Protein AF-A0A1V5ZJZ5-F1 (afdb_monomer_lite)

Radius of gyration: 16.71 Å; chains: 1; bounding box: 53×34×39 Å

Sequence (191 aa):
MQLELLLNEVELETKDKQLNILFDNYLSQVFSPSFKKRIDETLKNRISFKEVVDKTKNVVAYTIGNTIYVNSPVFYSKNINKGILFLLHEFIHILQNSKSFFIVNKFNDIKNTEARLYSLVQKNLIKPYSVFLTGKNQNLHSSGKDEILTYQMNNSIDWSAVKEGTKEKYIQILKQSKLFNLNSNFWKKRI

Foldseek 3Di:
DDDDCPPLADAEPDPDPVLRVVLRVVLPQWWDPVLRSLCSVQCRVVAYEAEDQDPPLVDQWADDARYIYGNCVNLVVDDSVLSSLLVQLRVLCNCVPPVDPSSCVSRVLSLVLLQVLVVLQVVFFPADLVCQLAVDDDDDDPPSSSRNVSSLSNLRGDPVRGDPPSVVVNVVSVVVSNTTPCVGPSNVVRD

Structure (mmCIF, N/CA/C/O backbone):
data_AF-A0A1V5ZJZ5-F1
#
_entry.id   AF-A0A1V5ZJZ5-F1
#
loop_
_atom_site.group_PDB
_atom_site.id
_atom_site.type_symbol
_atom_site.label_atom_id
_atom_site.label_alt_id
_atom_site.label_comp_id
_atom_site.label_asym_id
_atom_site.label_entity_id
_atom_site.label_seq_id
_atom_site.pdbx_PDB_ins_code
_atom_site.Cartn_x
_atom_site.Cartn_y
_atom_site.Cartn_z
_atom_site.occupancy
_atom_site.B_iso_or_equiv
_atom_site.auth_seq_id
_atom_site.auth_comp_id
_atom_site.auth_asym_id
_atom_site.auth_atom_id
_atom_site.pdbx_PDB_model_num
ATOM 1 N N . MET A 1 1 ? 31.025 19.207 -9.074 1.00 33.69 1 MET A N 1
ATOM 2 C CA . MET A 1 1 ? 30.992 17.740 -9.240 1.00 33.69 1 MET A CA 1
ATOM 3 C C . MET A 1 1 ? 29.727 17.227 -8.558 1.00 33.69 1 MET A C 1
ATOM 5 O O . MET A 1 1 ? 29.716 17.058 -7.350 1.00 33.69 1 MET A O 1
ATOM 9 N N . GLN A 1 2 ? 28.625 17.135 -9.302 1.00 40.41 2 GLN A N 1
ATOM 10 C CA . GLN A 1 2 ? 27.311 16.678 -8.831 1.00 40.41 2 GLN A CA 1
ATOM 11 C C . GLN A 1 2 ? 26.852 15.606 -9.813 1.00 40.41 2 GLN A C 1
ATOM 13 O O . GLN A 1 2 ? 26.331 15.971 -10.856 1.00 40.41 2 GLN A O 1
ATOM 18 N N . LEU A 1 3 ? 27.132 14.330 -9.544 1.00 38.41 3 LEU A N 1
ATOM 19 C CA . LEU A 1 3 ? 26.615 13.179 -10.300 1.00 38.41 3 LEU A CA 1
ATOM 20 C C . LEU A 1 3 ? 27.190 11.904 -9.672 1.00 38.41 3 LEU A C 1
ATOM 22 O O . LEU A 1 3 ? 28.211 11.422 -10.130 1.00 38.41 3 LEU A O 1
ATOM 26 N N . GLU A 1 4 ? 26.586 11.439 -8.572 1.00 36.28 4 GLU A N 1
ATOM 27 C CA . GLU A 1 4 ? 26.602 10.025 -8.126 1.00 36.28 4 GLU A CA 1
ATOM 28 C C . GLU A 1 4 ? 25.768 9.814 -6.844 1.00 36.28 4 GLU A C 1
ATOM 30 O O . GLU A 1 4 ? 26.090 9.031 -5.959 1.00 36.28 4 GLU A O 1
ATOM 35 N N . LEU A 1 5 ? 24.616 10.482 -6.749 1.00 38.97 5 LEU A N 1
ATOM 36 C CA . LEU A 1 5 ? 23.506 9.947 -5.960 1.00 38.97 5 LEU A CA 1
ATOM 37 C C . LEU A 1 5 ? 22.698 9.048 -6.902 1.00 38.97 5 LEU A C 1
ATOM 39 O O . LEU A 1 5 ? 21.571 9.357 -7.266 1.00 38.97 5 LEU A O 1
ATOM 43 N N . LEU A 1 6 ? 23.308 7.930 -7.315 1.00 41.50 6 LEU A N 1
ATOM 44 C CA . LEU A 1 6 ? 22.578 6.711 -7.680 1.00 41.50 6 LEU A CA 1
ATOM 45 C C . LEU A 1 6 ? 21.945 6.196 -6.381 1.00 41.50 6 LEU A C 1
ATOM 47 O O . LEU A 1 6 ? 22.413 5.236 -5.763 1.00 41.50 6 LEU A O 1
ATOM 51 N N . LEU A 1 7 ? 20.966 6.950 -5.883 1.00 45.31 7 LEU A N 1
ATOM 52 C CA . LEU A 1 7 ? 20.267 6.648 -4.654 1.00 45.31 7 LEU A CA 1
ATOM 53 C C . LEU A 1 7 ? 19.574 5.310 -4.850 1.00 45.31 7 LEU A C 1
ATOM 55 O O . LEU A 1 7 ? 18.986 5.027 -5.887 1.00 45.31 7 LEU A O 1
ATOM 59 N N . ASN A 1 8 ? 19.738 4.447 -3.856 1.00 51.38 8 ASN A N 1
ATOM 60 C CA . ASN A 1 8 ? 18.985 3.215 -3.751 1.00 51.38 8 ASN A CA 1
ATOM 61 C C . ASN A 1 8 ? 17.506 3.605 -3.756 1.00 51.38 8 ASN A C 1
ATOM 63 O O . ASN A 1 8 ? 17.018 4.068 -2.736 1.00 51.38 8 ASN A O 1
ATOM 67 N N . GLU A 1 9 ? 16.836 3.492 -4.893 1.00 69.06 9 GLU A N 1
ATOM 68 C CA . GLU A 1 9 ? 15.414 3.774 -5.052 1.00 69.06 9 GLU A CA 1
ATOM 69 C C . GLU A 1 9 ? 14.752 2.530 -5.642 1.00 69.06 9 GLU A C 1
ATOM 71 O O . GLU A 1 9 ? 15.387 1.717 -6.328 1.00 69.06 9 GLU A O 1
ATOM 76 N N . VAL A 1 10 ? 13.475 2.334 -5.330 1.00 69.69 10 VAL A N 1
ATOM 77 C CA . VAL A 1 10 ? 12.669 1.343 -6.036 1.00 69.69 10 VAL A CA 1
ATOM 78 C C . VAL A 1 10 ? 12.406 1.838 -7.452 1.00 69.69 10 VAL A C 1
ATOM 80 O O . VAL A 1 10 ? 11.694 2.817 -7.657 1.00 69.69 10 VAL A O 1
ATOM 83 N N . GLU A 1 11 ? 12.917 1.099 -8.429 1.00 76.44 11 GLU A N 1
ATOM 84 C CA . GLU A 1 11 ? 12.622 1.309 -9.841 1.00 76.44 11 GLU A CA 1
ATOM 85 C C . GLU A 1 11 ? 11.673 0.220 -10.348 1.00 76.44 11 GLU A C 1
ATOM 87 O O . GLU A 1 11 ? 11.863 -0.971 -10.089 1.00 76.44 11 GLU A O 1
ATOM 92 N N . LEU A 1 12 ? 10.646 0.631 -11.089 1.00 78.19 12 LEU A N 1
ATOM 93 C CA . LEU A 1 12 ? 9.874 -0.257 -11.946 1.00 78.19 12 LEU A CA 1
ATOM 94 C C . LEU A 1 12 ? 10.707 -0.519 -13.205 1.00 78.19 12 LEU A C 1
ATOM 96 O O . LEU A 1 12 ? 11.208 0.418 -13.832 1.00 78.19 12 LEU A O 1
ATOM 100 N N . GLU A 1 13 ? 10.815 -1.781 -13.615 1.00 79.75 13 GLU A N 1
ATOM 101 C CA . GLU A 1 13 ? 11.474 -2.187 -14.866 1.00 79.75 13 GLU A CA 1
ATOM 102 C C . GLU A 1 13 ? 10.649 -1.763 -16.106 1.00 79.75 13 GLU A C 1
ATOM 104 O O . GLU A 1 13 ? 10.108 -2.590 -16.836 1.00 79.75 13 GLU A O 1
ATOM 109 N N . THR A 1 14 ? 10.508 -0.456 -16.339 1.00 73.81 14 THR A N 1
ATOM 110 C CA . THR A 1 14 ? 9.729 0.147 -17.431 1.00 73.81 14 THR A CA 1
ATOM 111 C C . THR A 1 14 ? 10.581 1.082 -18.288 1.00 73.81 14 THR A C 1
ATOM 113 O O . THR A 1 14 ? 11.556 1.676 -17.828 1.00 73.81 14 THR A O 1
ATOM 116 N N . LYS A 1 15 ? 10.189 1.252 -19.556 1.00 75.25 15 LYS A N 1
ATOM 117 C CA . LYS A 1 15 ? 10.783 2.256 -20.455 1.00 75.25 15 LYS A CA 1
ATOM 118 C C . LYS A 1 15 ? 10.293 3.678 -20.149 1.00 75.25 15 LYS A C 1
ATOM 120 O O . LYS A 1 15 ? 10.918 4.641 -20.592 1.00 75.25 15 LYS A O 1
ATOM 125 N N . ASP A 1 16 ? 9.199 3.817 -19.400 1.00 81.62 16 ASP A N 1
ATOM 126 C CA . ASP A 1 16 ? 8.626 5.107 -19.023 1.00 81.62 16 ASP A CA 1
ATOM 127 C C . ASP A 1 16 ? 9.323 5.683 -17.778 1.00 81.62 16 ASP A C 1
ATOM 129 O O . ASP A 1 16 ? 8.966 5.408 -16.630 1.00 81.62 16 ASP A O 1
ATOM 133 N N . LYS A 1 17 ? 10.333 6.527 -18.012 1.00 82.75 17 LYS A N 1
ATOM 134 C CA . LYS A 1 17 ? 11.063 7.209 -16.932 1.00 82.75 17 LYS A CA 1
ATOM 135 C C . LYS A 1 17 ? 10.168 8.128 -16.098 1.00 82.75 17 LYS A C 1
ATOM 137 O O . LYS A 1 17 ? 10.417 8.290 -14.905 1.00 82.75 17 LYS A O 1
ATOM 142 N N . GLN A 1 18 ? 9.136 8.727 -16.695 1.00 85.25 18 GLN A N 1
ATOM 143 C CA . GLN A 1 18 ? 8.218 9.603 -15.971 1.00 85.25 18 GLN A CA 1
ATOM 144 C C . GLN A 1 18 ? 7.378 8.797 -14.977 1.00 85.25 18 GLN A C 1
ATOM 146 O O . GLN A 1 18 ? 7.146 9.264 -13.861 1.00 85.25 18 GLN A O 1
ATOM 151 N N . LEU A 1 19 ? 6.973 7.580 -15.350 1.00 86.69 19 LEU A N 1
ATOM 152 C CA . LEU A 1 19 ? 6.262 6.671 -14.456 1.00 86.69 19 LEU A CA 1
ATOM 153 C C . LEU A 1 19 ? 7.099 6.327 -13.218 1.00 86.69 19 LEU A C 1
ATOM 155 O O . LEU A 1 19 ? 6.570 6.402 -12.113 1.00 86.69 19 LEU A O 1
ATOM 159 N N . ASN A 1 20 ? 8.393 6.033 -13.385 1.00 85.69 20 ASN A N 1
ATOM 160 C CA . ASN A 1 20 ? 9.310 5.770 -12.268 1.00 85.69 20 ASN A CA 1
ATOM 161 C C . ASN A 1 20 ? 9.445 6.968 -11.324 1.00 85.69 20 ASN A C 1
ATOM 163 O O . ASN A 1 20 ? 9.232 6.830 -10.121 1.00 85.69 20 ASN A O 1
ATOM 167 N N . ILE A 1 21 ? 9.705 8.159 -11.874 1.00 87.38 21 ILE A N 1
ATOM 168 C CA . ILE A 1 21 ? 9.827 9.392 -11.082 1.00 87.38 21 ILE A CA 1
ATOM 169 C C . ILE A 1 21 ? 8.536 9.665 -10.306 1.00 87.38 21 ILE A C 1
ATOM 171 O O . ILE A 1 21 ? 8.561 10.020 -9.128 1.00 87.38 21 ILE A O 1
ATOM 175 N N . LEU A 1 22 ? 7.378 9.526 -10.953 1.00 91.38 22 LEU A N 1
ATOM 176 C CA . LEU A 1 22 ? 6.097 9.736 -10.287 1.00 91.38 22 LEU A CA 1
ATOM 177 C C . LEU A 1 22 ? 5.848 8.676 -9.218 1.00 91.38 22 LEU A C 1
ATOM 179 O O . LEU A 1 22 ? 5.419 9.023 -8.122 1.00 91.38 22 LEU A O 1
ATOM 183 N N . PHE A 1 23 ? 6.124 7.409 -9.507 1.00 92.19 23 PHE A N 1
ATOM 184 C CA . PHE A 1 23 ? 5.926 6.329 -8.553 1.00 92.19 23 PHE A CA 1
ATOM 185 C C . PHE A 1 23 ? 6.759 6.539 -7.283 1.00 92.19 23 PHE A C 1
ATOM 187 O O . PHE A 1 23 ? 6.190 6.527 -6.191 1.00 92.19 23 PHE A O 1
ATOM 194 N N . ASP A 1 24 ? 8.050 6.855 -7.411 1.00 90.69 24 ASP A N 1
ATOM 195 C CA . ASP A 1 24 ? 8.913 7.141 -6.259 1.00 90.69 24 ASP A CA 1
ATOM 196 C C . ASP A 1 24 ? 8.435 8.364 -5.454 1.00 90.69 24 ASP A C 1
ATOM 198 O O . ASP A 1 24 ? 8.307 8.316 -4.223 1.00 90.69 24 ASP A O 1
ATOM 202 N N . ASN A 1 25 ? 8.037 9.438 -6.145 1.00 92.38 25 ASN A N 1
ATOM 203 C CA . ASN A 1 25 ? 7.450 10.614 -5.499 1.00 92.38 25 ASN A CA 1
ATOM 204 C C . ASN A 1 25 ? 6.205 10.260 -4.672 1.00 92.38 25 ASN A C 1
ATOM 206 O O . ASN A 1 25 ? 5.980 10.824 -3.597 1.00 92.38 25 ASN A O 1
ATOM 210 N N . TYR A 1 26 ? 5.381 9.329 -5.152 1.00 95.38 26 TYR A N 1
ATOM 211 C CA . TYR A 1 26 ? 4.242 8.830 -4.392 1.00 95.38 26 TYR A CA 1
ATOM 212 C C . TYR A 1 26 ? 4.676 7.944 -3.220 1.00 95.38 26 TYR A C 1
ATOM 214 O O . TYR A 1 26 ? 4.119 8.107 -2.134 1.00 95.38 26 TYR A O 1
ATOM 222 N N . LEU A 1 27 ? 5.684 7.078 -3.369 1.00 95.69 27 LEU A N 1
ATOM 223 C CA . LEU A 1 27 ? 6.234 6.299 -2.251 1.00 95.69 27 LEU A CA 1
ATOM 224 C C . LEU A 1 27 ? 6.710 7.212 -1.111 1.00 95.69 27 LEU A C 1
ATOM 226 O O . LEU A 1 27 ? 6.383 6.955 0.048 1.00 95.69 27 LEU A O 1
ATOM 230 N N . SER A 1 28 ? 7.371 8.326 -1.434 1.00 95.31 28 SER A N 1
ATOM 231 C CA . SER A 1 28 ? 7.796 9.358 -0.471 1.00 95.31 28 SER A CA 1
ATOM 232 C C . SER A 1 28 ? 6.633 10.068 0.239 1.00 95.31 28 SER A C 1
ATOM 234 O O . SER A 1 28 ? 6.770 10.557 1.365 1.00 95.31 28 SER A O 1
ATOM 236 N N . GLN A 1 29 ? 5.459 10.126 -0.394 1.00 96.44 29 GLN A N 1
ATOM 237 C CA . GLN A 1 29 ? 4.245 10.643 0.238 1.00 96.44 29 GLN A CA 1
ATOM 238 C C . GLN A 1 29 ? 3.516 9.584 1.070 1.00 96.44 29 GLN A C 1
ATOM 240 O O . GLN A 1 29 ? 2.873 9.931 2.062 1.00 96.44 29 GLN A O 1
ATOM 245 N N . VAL A 1 30 ? 3.580 8.312 0.683 1.00 97.62 30 VAL A N 1
ATOM 246 C CA . VAL A 1 30 ? 2.897 7.220 1.384 1.00 97.62 30 VAL A CA 1
ATOM 247 C C . VAL A 1 30 ? 3.662 6.833 2.645 1.00 97.62 30 VAL A C 1
ATOM 249 O O . VAL A 1 30 ? 3.080 6.802 3.732 1.00 97.62 30 VAL A O 1
ATOM 252 N N . PHE A 1 31 ? 4.956 6.559 2.517 1.00 98.00 31 PHE A N 1
ATOM 253 C CA . PHE A 1 31 ? 5.771 5.961 3.567 1.00 98.00 31 PHE A CA 1
ATOM 254 C C . PHE A 1 31 ? 6.594 7.001 4.320 1.00 98.00 31 PHE A C 1
ATOM 256 O O . PHE A 1 31 ? 6.992 8.027 3.771 1.00 98.00 31 PHE A O 1
ATOM 263 N N . SER A 1 32 ? 6.849 6.743 5.603 1.00 97.75 32 SER A N 1
ATOM 264 C CA . SER A 1 32 ? 7.775 7.559 6.386 1.00 97.75 32 SER A CA 1
ATOM 265 C C . SER A 1 32 ? 9.188 7.468 5.788 1.00 97.75 32 SER A C 1
ATOM 267 O O . SER A 1 32 ? 9.529 6.434 5.209 1.00 97.75 32 SER A O 1
ATOM 269 N N . PRO A 1 33 ? 10.044 8.497 5.939 1.00 95.94 33 PRO A N 1
ATOM 270 C CA . PRO A 1 33 ? 11.391 8.471 5.361 1.00 95.94 33 PRO A CA 1
ATOM 271 C C . PRO A 1 33 ? 12.214 7.244 5.779 1.00 95.94 33 PRO A C 1
ATOM 273 O O . PRO A 1 33 ? 12.910 6.647 4.961 1.00 95.94 33 PRO A O 1
ATOM 276 N N . SER A 1 34 ? 12.093 6.818 7.042 1.00 95.44 34 SER A N 1
ATOM 277 C CA . SER A 1 34 ? 12.766 5.617 7.547 1.00 95.44 34 SER A CA 1
ATOM 278 C C . SER A 1 34 ? 12.216 4.331 6.928 1.00 95.44 34 SER A C 1
ATOM 280 O O . SER A 1 34 ? 12.988 3.429 6.602 1.00 95.44 34 SER A O 1
ATOM 282 N N . PHE A 1 35 ? 10.897 4.235 6.735 1.00 96.25 35 PHE A N 1
ATOM 283 C CA . PHE A 1 35 ? 10.282 3.073 6.101 1.00 96.25 35 PHE A CA 1
ATOM 284 C C . PHE A 1 35 ? 10.603 3.009 4.603 1.00 96.25 35 PHE A C 1
ATOM 286 O O . PHE A 1 35 ? 10.951 1.932 4.119 1.00 9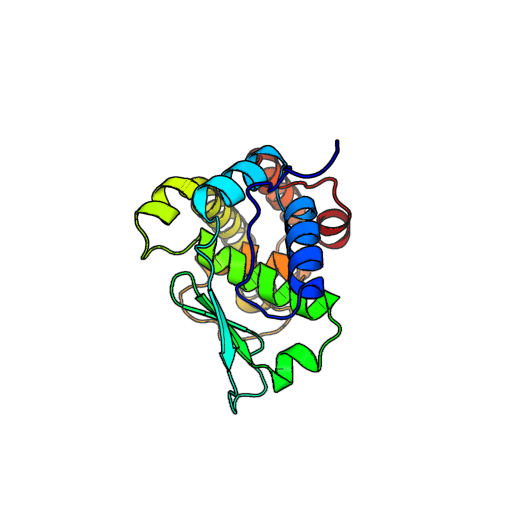6.25 35 PHE A O 1
ATOM 293 N N . LYS A 1 36 ? 10.568 4.149 3.895 1.00 94.62 36 LYS A N 1
ATOM 294 C CA . LYS A 1 36 ? 10.966 4.248 2.482 1.00 94.62 36 LYS A CA 1
ATOM 295 C C . LYS A 1 36 ? 12.411 3.797 2.288 1.00 94.62 36 LYS A C 1
ATOM 297 O O . LYS A 1 36 ? 12.661 2.921 1.474 1.00 94.62 36 LYS A O 1
ATOM 302 N N . LYS A 1 37 ? 13.340 4.279 3.119 1.00 93.12 37 LYS A N 1
ATOM 303 C CA . LYS A 1 37 ? 14.739 3.834 3.064 1.00 93.12 37 LYS A CA 1
ATOM 304 C C . LYS A 1 37 ? 14.870 2.309 3.171 1.00 93.12 37 LYS A C 1
ATOM 306 O O . LYS A 1 37 ? 15.611 1.702 2.407 1.00 93.12 37 LYS A O 1
ATOM 311 N N . ARG A 1 38 ? 14.117 1.666 4.073 1.00 92.75 38 ARG A N 1
ATOM 312 C CA . ARG A 1 38 ? 14.116 0.197 4.177 1.00 92.75 38 ARG A CA 1
ATOM 313 C C . ARG A 1 38 ? 13.507 -0.479 2.947 1.00 92.75 38 ARG A C 1
ATOM 315 O O . ARG A 1 38 ? 14.020 -1.521 2.540 1.00 92.75 38 ARG A O 1
ATOM 322 N N . ILE A 1 39 ? 12.413 0.060 2.400 1.00 92.94 39 ILE A N 1
ATOM 323 C CA . ILE A 1 39 ? 11.836 -0.406 1.130 1.00 92.94 39 ILE A CA 1
ATOM 324 C C . ILE A 1 39 ? 12.935 -0.428 0.069 1.00 92.94 39 ILE A C 1
ATOM 326 O O . ILE A 1 39 ? 13.209 -1.482 -0.505 1.00 92.94 39 ILE A O 1
ATOM 330 N N . ASP A 1 40 ? 13.589 0.712 -0.110 1.00 90.44 40 ASP A N 1
ATOM 331 C CA . ASP A 1 40 ? 14.600 0.924 -1.128 1.00 90.44 40 ASP A CA 1
ATOM 332 C C . ASP A 1 40 ? 15.771 -0.054 -0.960 1.00 90.44 40 ASP A C 1
ATOM 334 O O . ASP A 1 40 ? 16.115 -0.780 -1.886 1.00 90.44 40 ASP A O 1
ATOM 338 N N . GLU A 1 41 ? 16.327 -0.181 0.246 1.00 88.44 41 GLU A N 1
ATOM 339 C CA . GLU A 1 41 ? 17.427 -1.111 0.546 1.00 88.44 41 GLU A CA 1
ATOM 340 C C . GLU A 1 41 ? 17.059 -2.589 0.327 1.00 88.44 41 GLU A C 1
ATOM 342 O O . GLU A 1 41 ? 17.914 -3.412 -0.002 1.00 88.44 41 GLU A O 1
ATOM 347 N N . THR A 1 42 ? 15.791 -2.950 0.527 1.00 87.25 42 THR A N 1
ATOM 348 C CA . THR A 1 42 ? 15.334 -4.347 0.498 1.00 87.25 42 THR A CA 1
ATOM 349 C C . THR A 1 42 ? 14.881 -4.785 -0.894 1.00 87.25 42 THR A C 1
ATOM 351 O O . THR A 1 42 ? 15.061 -5.952 -1.262 1.00 87.25 42 THR A O 1
ATOM 354 N N . LEU A 1 43 ? 14.261 -3.873 -1.648 1.00 86.44 43 LEU A N 1
ATOM 355 C CA . LEU A 1 43 ? 13.585 -4.143 -2.918 1.00 86.44 43 LEU A CA 1
ATOM 356 C C . LEU A 1 43 ? 14.262 -3.498 -4.131 1.00 86.44 43 LEU A C 1
ATOM 358 O O . LEU A 1 43 ? 13.747 -3.656 -5.238 1.00 86.44 43 LEU A O 1
ATOM 362 N N . LYS A 1 44 ? 15.415 -2.840 -3.957 1.00 76.19 44 LYS A N 1
ATOM 363 C CA . LYS A 1 44 ? 16.230 -2.306 -5.058 1.00 76.19 44 LYS A CA 1
ATOM 364 C C . LYS A 1 44 ? 16.355 -3.319 -6.197 1.00 76.19 44 LYS A C 1
ATOM 366 O O . LYS A 1 44 ? 16.874 -4.416 -5.982 1.00 76.19 44 LYS A O 1
ATOM 371 N N . ASN A 1 45 ? 15.892 -2.944 -7.391 1.00 67.69 45 ASN A N 1
ATOM 372 C CA . ASN A 1 45 ? 15.927 -3.755 -8.618 1.00 67.69 45 ASN A CA 1
ATOM 373 C C . ASN A 1 45 ? 15.279 -5.147 -8.481 1.00 67.69 45 ASN A C 1
ATOM 375 O O . ASN A 1 45 ? 15.658 -6.090 -9.170 1.00 67.69 45 ASN A O 1
ATOM 379 N N . ARG A 1 46 ? 14.345 -5.316 -7.540 1.00 72.62 46 ARG A N 1
ATOM 380 C CA . ARG A 1 46 ? 13.649 -6.588 -7.286 1.00 72.62 46 ARG A CA 1
ATOM 381 C C . ARG A 1 46 ? 12.167 -6.508 -7.600 1.00 72.62 46 ARG A C 1
ATOM 383 O O . ARG A 1 46 ? 11.446 -7.435 -7.241 1.00 72.62 46 ARG A O 1
ATOM 390 N N . ILE A 1 47 ? 11.707 -5.428 -8.223 1.00 82.56 47 ILE A N 1
ATOM 391 C CA . ILE A 1 47 ? 10.312 -5.271 -8.620 1.00 82.56 47 ILE A CA 1
ATOM 392 C C . ILE A 1 47 ? 10.247 -5.236 -10.131 1.00 82.56 47 ILE A C 1
ATOM 394 O O . ILE A 1 47 ? 10.605 -4.248 -10.764 1.00 82.56 47 ILE A O 1
ATOM 398 N N . SER A 1 48 ? 9.764 -6.332 -10.702 1.00 85.25 48 SER A N 1
ATOM 399 C CA . SER A 1 48 ? 9.557 -6.396 -12.139 1.00 85.25 48 SER A CA 1
ATOM 400 C C . SER A 1 48 ? 8.244 -5.727 -12.508 1.00 85.25 48 SER A C 1
ATOM 402 O O . SER A 1 48 ? 7.221 -5.910 -11.845 1.00 85.25 48 SER A O 1
ATOM 404 N N . PHE A 1 49 ? 8.270 -4.982 -13.603 1.00 87.56 49 PHE A N 1
ATOM 405 C CA . PHE A 1 49 ? 7.099 -4.359 -14.194 1.00 87.56 49 PHE A CA 1
ATOM 406 C C . PHE A 1 49 ? 6.858 -4.996 -15.557 1.00 87.56 49 PHE A C 1
ATOM 408 O O . PHE A 1 49 ? 7.745 -5.010 -16.408 1.00 87.56 49 PHE A O 1
ATOM 415 N N . LYS A 1 50 ? 5.674 -5.576 -15.758 1.00 90.31 50 LYS A N 1
ATOM 416 C CA . LYS A 1 50 ? 5.331 -6.262 -17.004 1.00 90.31 50 LYS A CA 1
ATOM 417 C C . LYS A 1 50 ? 4.034 -5.739 -17.578 1.00 90.31 50 LYS A C 1
ATOM 419 O O . LYS A 1 50 ? 2.969 -5.852 -16.982 1.00 90.31 50 LYS A O 1
ATOM 424 N N . GLU A 1 51 ? 4.138 -5.231 -18.788 1.00 89.88 51 GLU A N 1
ATOM 425 C CA . GLU A 1 51 ? 2.994 -4.881 -19.608 1.00 89.88 51 GLU A CA 1
ATOM 426 C C . GLU A 1 51 ? 2.388 -6.136 -20.237 1.00 89.88 51 GLU A C 1
ATOM 428 O O . GLU A 1 51 ? 3.089 -6.950 -20.841 1.00 89.88 51 GLU A O 1
ATOM 433 N N . VAL A 1 52 ? 1.077 -6.299 -20.083 1.00 89.94 52 VAL A N 1
ATOM 434 C CA . VAL A 1 52 ? 0.301 -7.391 -20.673 1.00 89.94 52 VAL A CA 1
ATOM 435 C C . VAL A 1 52 ? -0.918 -6.843 -21.399 1.00 89.94 52 VAL A C 1
ATOM 437 O O . VAL A 1 52 ? -1.418 -5.758 -21.100 1.00 89.94 52 VAL A O 1
ATOM 440 N N . VAL A 1 53 ? -1.424 -7.623 -22.351 1.00 86.50 53 VAL A N 1
ATOM 441 C CA . VAL A 1 53 ? -2.703 -7.355 -23.010 1.00 86.50 53 VAL A CA 1
ATOM 442 C C . VAL A 1 53 ? -3.703 -8.391 -22.514 1.00 86.50 53 VAL A C 1
ATOM 444 O O . VAL A 1 53 ? -3.725 -9.524 -22.991 1.00 86.50 53 VAL A O 1
ATOM 447 N N . ASP A 1 54 ? -4.517 -8.004 -21.534 1.00 77.94 54 ASP A N 1
ATOM 448 C CA . ASP A 1 54 ? -5.587 -8.843 -20.994 1.00 77.94 54 ASP A CA 1
ATOM 449 C C . ASP A 1 54 ? -6.939 -8.380 -21.562 1.00 77.94 54 ASP A C 1
ATOM 451 O O . ASP A 1 54 ? -7.272 -7.190 -21.555 1.00 77.94 54 ASP A O 1
ATOM 455 N N . LYS A 1 55 ? -7.742 -9.332 -22.055 1.00 68.38 55 LYS A N 1
ATOM 456 C CA . LYS A 1 55 ? -9.090 -9.077 -22.593 1.00 68.38 55 LYS A CA 1
ATOM 457 C C . LYS A 1 55 ? -10.076 -8.619 -21.507 1.00 68.38 55 LYS A C 1
ATOM 459 O O . LYS A 1 55 ? -11.135 -8.071 -21.822 1.00 68.38 55 LYS A O 1
ATOM 464 N N . THR A 1 56 ? -9.739 -8.813 -20.235 1.00 73.62 56 THR A N 1
ATOM 465 C CA . THR A 1 56 ? -10.555 -8.441 -19.082 1.00 73.62 56 THR A CA 1
ATOM 466 C C . THR A 1 56 ? -10.453 -6.939 -18.813 1.00 73.62 56 THR A C 1
ATOM 468 O O . THR A 1 56 ? -9.555 -6.463 -18.122 1.00 73.62 56 THR A O 1
ATOM 471 N N . LYS A 1 57 ? -11.424 -6.166 -19.317 1.00 71.94 57 LYS A N 1
ATOM 472 C CA . LYS A 1 57 ? -11.435 -4.688 -19.230 1.00 71.94 57 LYS A CA 1
ATOM 473 C C . LYS A 1 57 ? -11.429 -4.112 -17.803 1.00 71.94 57 LYS A C 1
ATOM 475 O O . LYS A 1 57 ? -11.180 -2.922 -17.629 1.00 71.94 57 LYS A O 1
ATOM 480 N N . ASN A 1 58 ? -11.728 -4.929 -16.794 1.00 78.12 58 ASN A N 1
ATOM 481 C CA . ASN A 1 58 ? -11.879 -4.482 -15.408 1.00 78.12 58 ASN A CA 1
ATOM 482 C C . ASN A 1 58 ? -10.589 -4.583 -14.581 1.00 78.12 58 ASN A C 1
ATOM 484 O O . ASN A 1 58 ? -10.519 -3.969 -13.517 1.00 78.12 58 ASN A O 1
ATOM 488 N N . VAL A 1 59 ? -9.580 -5.323 -15.051 1.00 84.44 59 VAL A N 1
ATOM 489 C CA . VAL A 1 59 ? -8.295 -5.468 -14.355 1.00 84.44 59 VAL A CA 1
ATOM 490 C C . VAL A 1 59 ? -7.320 -4.441 -14.913 1.00 84.44 59 VAL A C 1
ATOM 492 O O . VAL A 1 59 ? -7.067 -4.398 -16.116 1.00 84.44 59 VAL A O 1
ATOM 495 N N . VAL A 1 60 ? -6.808 -3.583 -14.032 1.00 90.25 60 VAL A N 1
ATOM 496 C CA . VAL A 1 60 ? -5.885 -2.494 -14.386 1.00 90.25 60 VAL A CA 1
ATOM 497 C C . VAL A 1 60 ? -4.444 -2.936 -14.179 1.00 90.25 60 VAL A C 1
ATOM 499 O O . VAL A 1 60 ? -3.600 -2.751 -15.052 1.00 90.25 60 VAL A O 1
ATOM 502 N N . ALA A 1 61 ? -4.190 -3.528 -13.019 1.00 92.25 61 ALA A N 1
ATOM 503 C CA . ALA A 1 61 ? -2.936 -4.138 -12.641 1.00 92.25 61 ALA A CA 1
ATOM 504 C C . ALA A 1 61 ? -3.231 -5.310 -11.695 1.00 92.25 61 ALA A C 1
ATOM 506 O O . ALA A 1 61 ? -4.341 -5.402 -11.165 1.00 92.25 61 ALA A O 1
ATOM 507 N N . TYR A 1 62 ? -2.269 -6.212 -11.547 1.00 91.81 62 TYR A N 1
ATOM 508 C CA . TYR A 1 62 ? -2.285 -7.292 -10.566 1.00 91.81 62 TYR A CA 1
ATOM 509 C C . TYR A 1 62 ? -0.851 -7.724 -10.239 1.00 91.81 62 TYR A C 1
ATOM 511 O O . TYR A 1 62 ? 0.062 -7.568 -11.053 1.00 91.81 62 TYR A O 1
ATOM 519 N N . THR A 1 63 ? -0.647 -8.316 -9.067 1.00 91.50 63 THR A N 1
ATOM 520 C CA . THR A 1 63 ? 0.675 -8.750 -8.598 1.00 91.50 63 THR A CA 1
ATOM 521 C C . THR A 1 63 ? 0.797 -10.268 -8.577 1.00 91.50 63 THR A C 1
ATOM 523 O O . THR A 1 63 ? -0.067 -10.971 -8.055 1.00 91.50 63 THR A O 1
ATOM 526 N N . ILE A 1 64 ? 1.922 -10.793 -9.072 1.00 88.56 64 ILE A N 1
ATOM 527 C CA . ILE A 1 64 ? 2.347 -12.175 -8.808 1.00 88.56 64 ILE A CA 1
ATOM 528 C C . ILE A 1 64 ? 3.786 -12.145 -8.302 1.00 88.56 64 ILE A C 1
ATOM 530 O O . ILE A 1 64 ? 4.712 -11.763 -9.018 1.00 88.56 64 ILE A O 1
ATOM 534 N N . GLY A 1 65 ? 3.987 -12.586 -7.060 1.00 86.94 65 GLY A N 1
ATOM 535 C CA . GLY A 1 65 ? 5.308 -12.579 -6.442 1.00 86.94 65 GLY A CA 1
ATOM 536 C C . GLY A 1 65 ? 5.790 -11.150 -6.182 1.00 86.94 65 GLY A C 1
ATOM 537 O O . GLY A 1 65 ? 5.215 -10.434 -5.371 1.00 86.94 65 GLY A O 1
ATOM 538 N N . ASN A 1 66 ? 6.877 -10.766 -6.839 1.00 87.25 66 ASN A N 1
ATOM 539 C CA . ASN A 1 66 ? 7.453 -9.420 -6.840 1.00 87.25 66 ASN A CA 1
ATOM 540 C C . ASN A 1 66 ? 7.237 -8.693 -8.181 1.00 87.25 66 ASN A C 1
ATOM 542 O O . ASN A 1 66 ? 7.871 -7.675 -8.436 1.00 87.25 66 ASN A O 1
ATOM 546 N N . THR A 1 67 ? 6.410 -9.250 -9.068 1.00 89.50 67 THR A N 1
ATOM 547 C CA . THR A 1 67 ? 6.135 -8.677 -10.385 1.00 89.50 67 THR A CA 1
ATOM 548 C C . THR A 1 67 ? 4.763 -8.018 -10.387 1.00 89.50 67 THR A C 1
ATOM 550 O O . THR A 1 67 ? 3.767 -8.679 -10.078 1.00 89.50 67 THR A O 1
ATOM 553 N N . ILE A 1 68 ? 4.715 -6.749 -10.785 1.00 92.75 68 ILE A N 1
ATOM 554 C CA . ILE A 1 68 ? 3.477 -6.032 -11.093 1.00 92.75 68 ILE A CA 1
ATOM 555 C C . ILE A 1 68 ? 3.190 -6.212 -12.582 1.00 92.75 68 ILE A C 1
ATOM 557 O O . ILE A 1 68 ? 3.993 -5.825 -13.433 1.00 92.75 68 ILE A O 1
ATOM 561 N N . TYR A 1 69 ? 2.039 -6.794 -12.891 1.00 93.25 69 TYR A N 1
ATOM 562 C CA . TYR A 1 69 ? 1.510 -6.898 -14.241 1.00 93.25 69 TYR A CA 1
ATOM 563 C C . TYR A 1 69 ? 0.507 -5.778 -14.468 1.00 93.25 69 TYR A C 1
ATOM 565 O O . TYR A 1 69 ? -0.375 -5.553 -13.642 1.00 93.25 69 TYR A O 1
ATOM 573 N N . VAL A 1 70 ? 0.622 -5.086 -15.593 1.00 92.44 70 VAL A N 1
ATOM 574 C CA . VAL A 1 70 ? -0.239 -3.964 -15.959 1.00 92.44 70 VAL A CA 1
ATOM 575 C C . VAL A 1 70 ? -0.948 -4.281 -17.264 1.00 92.44 70 VAL A C 1
ATOM 577 O O . VAL A 1 70 ? -0.303 -4.593 -18.262 1.00 92.44 70 VAL A O 1
ATOM 580 N N . ASN A 1 71 ? -2.278 -4.179 -17.270 1.00 92.69 71 ASN A N 1
ATOM 581 C CA . ASN A 1 71 ? -3.066 -4.308 -18.491 1.00 92.69 71 ASN A CA 1
ATOM 582 C C . ASN A 1 71 ? -2.928 -3.016 -19.306 1.00 92.69 71 ASN A C 1
ATOM 584 O O . ASN A 1 71 ? -3.677 -2.060 -19.078 1.00 92.69 71 ASN A O 1
ATOM 588 N N . SER A 1 72 ? -1.959 -2.966 -20.223 1.00 89.75 72 SER A N 1
ATOM 589 C CA . SER A 1 72 ? -1.525 -1.726 -20.882 1.00 89.75 72 SER A CA 1
ATOM 590 C C . SER A 1 72 ? -2.684 -0.922 -21.488 1.00 89.75 72 SER A C 1
ATOM 592 O O . SER A 1 72 ? -2.805 0.257 -21.145 1.00 89.75 72 SER A O 1
ATOM 594 N N . PRO A 1 73 ? -3.610 -1.507 -22.281 1.00 89.88 73 PRO A N 1
ATOM 595 C CA . PRO A 1 73 ? -4.752 -0.763 -22.818 1.00 89.88 73 PRO A CA 1
ATOM 596 C C . PRO A 1 73 ? -5.613 -0.072 -21.752 1.00 89.88 73 PRO A C 1
ATOM 598 O O . PRO A 1 73 ? -6.079 1.042 -21.965 1.00 89.88 73 PRO A O 1
ATOM 601 N N . VAL A 1 74 ? -5.832 -0.717 -20.602 1.00 90.81 74 VAL A N 1
ATOM 602 C CA . VAL A 1 74 ? -6.698 -0.199 -19.529 1.00 90.81 74 VAL A CA 1
ATOM 603 C C . VAL A 1 74 ? -5.948 0.760 -18.609 1.00 90.81 74 VAL A C 1
ATOM 605 O O . VAL A 1 74 ? -6.549 1.675 -18.047 1.00 90.81 74 VAL A O 1
ATOM 608 N N . PHE A 1 75 ? -4.653 0.541 -18.404 1.00 91.44 75 PHE A N 1
ATOM 609 C CA . PHE A 1 75 ? -3.814 1.378 -17.558 1.00 91.44 75 PHE A CA 1
ATOM 610 C C . PHE A 1 75 ? -3.512 2.715 -18.224 1.00 91.44 75 PHE A C 1
ATOM 612 O O . PHE A 1 75 ? -3.798 3.761 -17.641 1.00 91.44 75 PHE A O 1
ATOM 619 N N . TYR A 1 76 ? -3.025 2.687 -19.467 1.00 89.50 76 TYR A N 1
ATOM 620 C CA . TYR A 1 76 ? -2.671 3.895 -20.212 1.00 89.50 76 TYR A CA 1
ATOM 621 C C . TYR A 1 76 ? -3.891 4.693 -20.685 1.00 89.50 76 TYR A C 1
ATOM 623 O O . TYR A 1 76 ? -3.760 5.869 -21.005 1.00 89.50 76 TYR A O 1
ATOM 631 N N . SER A 1 77 ? -5.099 4.116 -20.651 1.00 90.75 77 SER A N 1
ATOM 632 C CA . SER A 1 77 ? -6.332 4.889 -20.846 1.00 90.75 77 SER A CA 1
ATOM 633 C C . SER A 1 77 ? -6.719 5.737 -19.625 1.00 90.75 77 SER A C 1
ATOM 635 O O . SER A 1 77 ? -7.699 6.482 -19.682 1.00 90.75 77 SER A O 1
ATOM 637 N N . LYS A 1 78 ? -6.041 5.585 -18.478 1.00 89.56 78 LYS A N 1
ATOM 638 C CA . LYS A 1 78 ? -6.310 6.369 -17.266 1.00 89.56 78 LYS A CA 1
ATOM 639 C C . LYS A 1 78 ? -5.378 7.567 -17.190 1.00 89.56 78 LYS A C 1
ATOM 641 O O . LYS A 1 78 ? -4.257 7.548 -17.681 1.00 89.56 78 LYS A O 1
ATOM 646 N N . ASN A 1 79 ? -5.817 8.593 -16.463 1.00 91.31 79 ASN A N 1
ATOM 647 C CA . ASN A 1 79 ? -4.906 9.641 -16.020 1.00 91.31 79 ASN A CA 1
ATOM 648 C C . ASN A 1 79 ? -3.734 9.021 -15.236 1.00 91.31 79 ASN A C 1
ATOM 650 O O . ASN A 1 79 ? -3.964 8.192 -14.352 1.00 91.31 79 ASN A O 1
ATOM 654 N N . ILE A 1 80 ? -2.509 9.468 -15.521 1.00 88.62 80 ILE A N 1
ATOM 655 C CA . ILE A 1 80 ? -1.279 8.908 -14.947 1.00 88.62 80 ILE A CA 1
ATOM 656 C C . ILE A 1 80 ? -1.296 8.862 -13.414 1.00 88.62 80 ILE A C 1
ATOM 658 O O . ILE A 1 80 ? -0.937 7.842 -12.838 1.00 88.62 80 ILE A O 1
ATOM 662 N N . ASN A 1 81 ? -1.829 9.889 -12.738 1.00 89.56 81 ASN A N 1
ATOM 663 C CA . ASN A 1 81 ? -1.946 9.885 -11.276 1.00 89.56 81 ASN A CA 1
ATOM 664 C C . ASN A 1 81 ? -2.839 8.746 -10.786 1.00 89.56 81 ASN A C 1
ATOM 666 O O . ASN A 1 81 ? -2.530 8.102 -9.791 1.00 89.56 81 ASN A O 1
ATOM 670 N N . LYS A 1 82 ? -3.938 8.471 -11.498 1.00 91.06 82 LYS A N 1
ATOM 671 C CA . LYS A 1 82 ? -4.829 7.352 -11.186 1.00 91.06 82 LYS A CA 1
ATOM 672 C C . LYS A 1 82 ? -4.149 6.012 -11.468 1.00 91.06 82 LYS A C 1
ATOM 674 O O . LYS A 1 82 ? -4.335 5.090 -10.684 1.00 91.06 82 LYS A O 1
ATOM 679 N N . GLY A 1 83 ? -3.351 5.918 -12.534 1.00 91.12 83 GLY A N 1
ATOM 680 C CA . GLY A 1 83 ? -2.491 4.765 -12.814 1.00 91.12 83 GLY A CA 1
ATOM 681 C C . GLY A 1 83 ? -1.540 4.463 -11.653 1.00 91.12 83 GLY A C 1
ATOM 682 O O . GLY A 1 83 ? -1.539 3.346 -11.144 1.00 91.12 83 GLY A O 1
ATOM 683 N N . ILE A 1 84 ? -0.834 5.478 -11.142 1.00 93.69 84 ILE A N 1
ATOM 684 C CA . ILE A 1 84 ? 0.058 5.339 -9.979 1.00 93.69 84 ILE A CA 1
ATOM 685 C C . ILE A 1 84 ? -0.672 4.780 -8.751 1.00 93.69 84 ILE A C 1
ATOM 687 O O . ILE A 1 84 ? -0.110 3.953 -8.042 1.00 93.69 84 ILE A O 1
ATOM 691 N N . LEU A 1 85 ? -1.932 5.156 -8.503 1.00 94.50 85 LEU A N 1
ATOM 692 C CA . LEU A 1 85 ? -2.682 4.602 -7.367 1.00 94.50 85 LEU A CA 1
ATOM 693 C C . LEU A 1 85 ? -2.919 3.090 -7.479 1.00 94.50 85 LEU A C 1
ATOM 695 O O . LEU A 1 85 ? -2.926 2.408 -6.456 1.00 94.50 85 LEU A O 1
ATOM 699 N N . PHE A 1 86 ? -3.096 2.567 -8.696 1.00 93.75 86 PHE A N 1
ATOM 700 C CA . PHE A 1 86 ? -3.155 1.121 -8.921 1.00 93.75 86 PHE A CA 1
ATOM 701 C C . PHE A 1 86 ? -1.786 0.474 -8.707 1.00 93.75 86 PHE A C 1
ATOM 703 O O . PHE A 1 86 ? -1.713 -0.569 -8.074 1.00 93.75 86 PHE A O 1
ATOM 710 N N . LEU A 1 87 ? -0.695 1.114 -9.135 1.00 94.69 87 LEU A N 1
ATOM 711 C CA . LEU A 1 87 ? 0.648 0.598 -8.851 1.00 94.69 87 LEU A CA 1
ATOM 712 C C . LEU A 1 87 ? 0.953 0.576 -7.351 1.00 94.69 87 LEU A C 1
ATOM 714 O O . LEU A 1 87 ? 1.536 -0.385 -6.872 1.00 94.69 87 LEU A O 1
ATOM 718 N N . LEU A 1 88 ? 0.526 1.589 -6.592 1.00 95.81 88 LEU A N 1
ATOM 719 C CA . LEU A 1 88 ? 0.660 1.595 -5.133 1.00 95.81 88 LEU A CA 1
ATOM 720 C C . LEU A 1 88 ? -0.155 0.477 -4.475 1.00 95.81 88 LEU A C 1
ATOM 722 O O . LEU A 1 88 ? 0.323 -0.135 -3.527 1.00 95.81 88 LEU A O 1
ATOM 726 N N . HIS A 1 89 ? -1.368 0.212 -4.970 1.00 95.19 89 HIS A N 1
ATOM 727 C CA . HIS A 1 89 ? -2.192 -0.909 -4.512 1.00 95.19 89 HIS A CA 1
ATOM 728 C C . HIS A 1 89 ? -1.440 -2.237 -4.694 1.00 95.19 89 HIS A C 1
ATOM 730 O O . HIS A 1 89 ? -1.249 -2.974 -3.730 1.00 95.19 89 HIS A O 1
ATOM 736 N N . GLU A 1 90 ? -0.925 -2.485 -5.898 1.00 94.25 90 GLU A N 1
ATOM 737 C CA . GLU A 1 90 ? -0.122 -3.672 -6.212 1.00 94.25 90 GLU A CA 1
ATOM 738 C C . GLU A 1 90 ? 1.189 -3.738 -5.420 1.00 94.25 90 GLU A C 1
ATOM 740 O O . GLU A 1 90 ? 1.625 -4.791 -4.961 1.00 94.25 90 GLU A O 1
ATOM 745 N N . PHE A 1 91 ? 1.808 -2.593 -5.169 1.00 95.12 91 PHE A N 1
ATOM 746 C CA . PHE A 1 91 ? 3.027 -2.522 -4.383 1.00 95.12 91 PHE A CA 1
ATOM 747 C C . PHE A 1 91 ? 2.811 -2.930 -2.917 1.00 95.12 91 PHE A C 1
ATOM 749 O O . PHE A 1 91 ? 3.667 -3.600 -2.339 1.00 95.12 91 PHE A O 1
ATOM 756 N N . ILE A 1 92 ? 1.663 -2.602 -2.314 1.00 95.06 92 ILE A N 1
ATOM 757 C CA . ILE A 1 92 ? 1.318 -3.100 -0.973 1.00 95.06 92 ILE A CA 1
ATOM 758 C C . ILE A 1 92 ? 1.226 -4.635 -0.972 1.00 95.06 92 ILE A C 1
ATOM 760 O O . ILE A 1 92 ? 1.787 -5.255 -0.064 1.00 95.06 92 ILE A O 1
ATOM 764 N N . HIS A 1 93 ? 0.646 -5.250 -2.013 1.00 92.62 93 HIS A N 1
ATOM 765 C CA . HIS A 1 93 ? 0.632 -6.714 -2.168 1.00 92.62 93 HIS A CA 1
ATOM 766 C C . HIS A 1 93 ? 2.046 -7.303 -2.213 1.00 92.62 93 HIS A C 1
ATOM 768 O O . HIS A 1 93 ? 2.304 -8.341 -1.600 1.00 92.62 93 HIS A O 1
ATOM 774 N N . ILE A 1 94 ? 2.999 -6.626 -2.868 1.00 92.25 94 ILE A N 1
ATOM 775 C CA . ILE A 1 94 ? 4.416 -7.028 -2.845 1.00 92.25 94 ILE A CA 1
ATOM 776 C C . ILE A 1 94 ? 4.968 -6.988 -1.420 1.00 92.25 94 ILE A C 1
ATOM 778 O O . ILE A 1 94 ? 5.578 -7.964 -0.987 1.00 92.25 94 ILE A O 1
ATOM 782 N N . LEU A 1 95 ? 4.744 -5.906 -0.667 1.00 92.88 95 LEU A N 1
ATOM 783 C CA . LEU A 1 95 ? 5.218 -5.793 0.721 1.00 92.88 95 LEU A CA 1
ATOM 784 C C . LEU A 1 95 ? 4.588 -6.846 1.645 1.00 92.88 95 LEU A C 1
ATOM 786 O O . LEU A 1 95 ? 5.216 -7.302 2.601 1.00 92.88 95 LEU A O 1
ATOM 790 N N . GLN A 1 96 ? 3.357 -7.257 1.351 1.00 90.00 96 GLN A N 1
ATOM 791 C CA . GLN A 1 96 ? 2.632 -8.293 2.080 1.00 90.00 96 GLN A CA 1
ATOM 792 C C . GLN A 1 96 ? 2.911 -9.711 1.560 1.00 90.00 96 GLN A C 1
ATOM 794 O O . GLN A 1 96 ? 2.455 -10.680 2.174 1.00 90.00 96 GLN A O 1
ATOM 799 N N . ASN A 1 97 ? 3.678 -9.881 0.480 1.00 82.69 97 ASN A N 1
ATOM 800 C CA . ASN A 1 97 ? 3.834 -11.169 -0.188 1.00 82.69 97 ASN A CA 1
ATOM 801 C C . ASN A 1 97 ? 4.363 -12.252 0.768 1.00 82.69 97 ASN A C 1
ATOM 803 O O . ASN A 1 97 ? 5.542 -12.307 1.114 1.00 82.69 97 ASN A O 1
ATOM 807 N N . SER A 1 98 ? 3.468 -13.154 1.177 1.00 68.75 98 SER A N 1
ATOM 808 C CA . SER A 1 98 ? 3.728 -14.246 2.119 1.00 68.75 98 SER A CA 1
ATOM 809 C C . SER A 1 98 ? 4.608 -15.355 1.559 1.00 68.75 98 SER A C 1
ATOM 811 O O . SER A 1 98 ? 5.173 -16.117 2.337 1.00 68.75 98 SER A O 1
ATOM 813 N N . LYS A 1 99 ? 4.757 -15.434 0.234 1.00 75.62 99 LYS A N 1
ATOM 814 C CA . LYS A 1 99 ? 5.531 -16.488 -0.428 1.00 75.62 99 LYS A CA 1
ATOM 815 C C . LYS A 1 99 ? 7.033 -16.205 -0.439 1.00 75.62 99 LYS A C 1
ATOM 817 O O . LYS A 1 99 ? 7.815 -17.124 -0.650 1.00 75.62 99 LYS A O 1
ATOM 822 N N . SER A 1 100 ? 7.452 -14.959 -0.204 1.00 77.81 100 SER A N 1
ATOM 823 C CA . SER A 1 100 ? 8.869 -14.588 -0.139 1.00 77.81 100 SER A CA 1
ATOM 824 C C . SER A 1 100 ? 9.312 -14.406 1.309 1.00 77.81 100 SER A C 1
ATOM 826 O O . SER A 1 100 ? 9.105 -13.347 1.897 1.00 77.81 100 SER A O 1
ATOM 828 N N . PHE A 1 101 ? 9.961 -15.424 1.884 1.00 77.19 101 PHE A N 1
ATOM 829 C CA . PHE A 1 101 ? 10.450 -15.395 3.272 1.00 77.19 101 PHE A CA 1
ATOM 830 C C . PHE A 1 101 ? 11.294 -14.145 3.582 1.00 77.19 101 PHE A C 1
ATOM 832 O O . PHE A 1 101 ? 11.139 -13.528 4.634 1.00 77.19 101 PHE A O 1
ATOM 839 N N . PHE A 1 102 ? 12.136 -13.718 2.634 1.00 79.88 102 PHE A N 1
ATOM 840 C CA . PHE A 1 102 ? 12.951 -12.510 2.773 1.00 79.88 102 PHE A CA 1
ATOM 841 C C . PHE A 1 102 ? 12.101 -11.234 2.902 1.00 79.88 102 PHE A C 1
ATOM 843 O O . PHE A 1 102 ? 12.345 -10.426 3.798 1.00 79.88 102 PHE A O 1
ATOM 850 N N . ILE A 1 103 ? 11.086 -11.069 2.047 1.00 81.12 103 ILE A N 1
ATOM 851 C CA . ILE A 1 103 ? 10.170 -9.917 2.084 1.00 81.12 103 ILE A CA 1
ATOM 852 C C . ILE A 1 103 ? 9.344 -9.949 3.373 1.00 81.12 103 ILE A C 1
ATOM 854 O O . ILE A 1 103 ? 9.269 -8.941 4.074 1.00 81.12 103 ILE A O 1
ATOM 858 N N . VAL A 1 104 ? 8.797 -11.115 3.738 1.00 76.94 104 VAL A N 1
ATOM 859 C CA . VAL A 1 104 ? 7.995 -11.281 4.961 1.00 76.94 104 VAL A CA 1
ATOM 860 C C . VAL A 1 104 ? 8.769 -10.839 6.195 1.00 76.94 104 VAL A C 1
ATOM 862 O O . VAL A 1 104 ? 8.244 -10.070 6.995 1.00 76.94 104 VAL A O 1
ATOM 865 N N . ASN A 1 105 ? 10.022 -11.266 6.341 1.00 82.88 105 ASN A N 1
ATOM 866 C CA . ASN A 1 105 ? 10.822 -10.910 7.511 1.00 82.88 105 ASN A CA 1
ATOM 867 C C . ASN A 1 105 ? 11.149 -9.414 7.572 1.00 82.88 105 ASN A C 1
ATOM 869 O O . ASN A 1 105 ? 11.258 -8.853 8.661 1.00 82.88 105 ASN A O 1
ATOM 873 N N . LYS A 1 106 ? 11.305 -8.754 6.420 1.00 89.06 106 LYS A N 1
ATOM 874 C CA . LYS A 1 106 ? 11.667 -7.332 6.352 1.00 89.06 106 LYS A CA 1
ATOM 875 C C . LYS A 1 106 ? 10.473 -6.395 6.537 1.00 89.06 106 LYS A C 1
ATOM 877 O O . LYS A 1 106 ? 10.663 -5.303 7.079 1.00 89.06 106 LYS A O 1
ATOM 882 N N . PHE A 1 107 ? 9.274 -6.835 6.154 1.00 92.62 107 PHE A N 1
ATOM 883 C CA . PHE A 1 107 ? 8.049 -6.026 6.149 1.00 92.62 107 PHE A CA 1
ATOM 884 C C . PHE A 1 107 ? 6.901 -6.634 6.973 1.00 92.62 107 PHE A C 1
ATOM 886 O O . PHE A 1 107 ? 5.724 -6.380 6.713 1.00 92.62 107 PHE A O 1
ATOM 893 N N . ASN A 1 108 ? 7.214 -7.435 7.998 1.00 91.75 108 ASN A N 1
ATOM 894 C CA . ASN A 1 108 ? 6.193 -8.021 8.875 1.00 91.75 108 ASN A CA 1
ATOM 895 C C . ASN A 1 108 ? 5.352 -6.95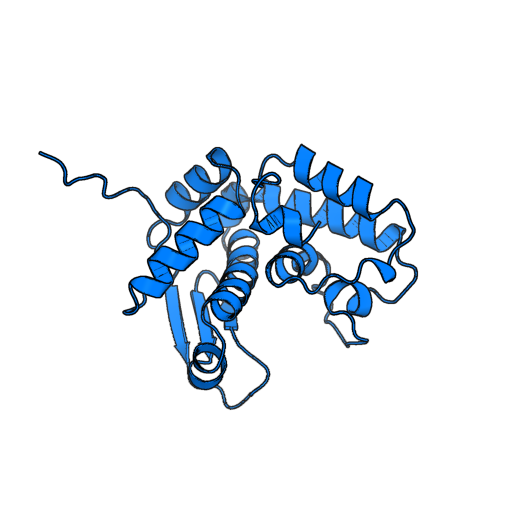7 9.609 1.00 91.75 108 ASN A C 1
ATOM 897 O O . ASN A 1 108 ? 4.209 -7.191 9.987 1.00 91.75 108 ASN A O 1
ATOM 901 N N . ASP A 1 109 ? 5.895 -5.759 9.801 1.00 94.56 109 ASP A N 1
ATOM 902 C CA . ASP A 1 109 ? 5.179 -4.617 10.363 1.00 94.56 109 ASP A CA 1
ATOM 903 C C . ASP A 1 109 ? 4.019 -4.123 9.487 1.00 94.56 109 ASP A C 1
ATOM 905 O O . ASP A 1 109 ? 2.994 -3.724 10.045 1.00 94.56 109 ASP A O 1
ATOM 909 N N . ILE A 1 110 ? 4.110 -4.222 8.155 1.00 94.75 110 ILE A N 1
ATOM 910 C CA . ILE A 1 110 ? 2.969 -3.974 7.256 1.00 94.75 110 ILE A CA 1
ATOM 911 C C . ILE A 1 110 ? 1.863 -4.990 7.536 1.00 94.75 110 ILE A C 1
ATOM 913 O O . ILE A 1 110 ? 0.725 -4.592 7.769 1.00 94.75 110 ILE A O 1
ATOM 917 N N . LYS A 1 111 ? 2.192 -6.285 7.617 1.00 90.81 111 LYS A N 1
ATOM 918 C CA . LYS A 1 111 ? 1.214 -7.347 7.924 1.00 90.81 111 LYS A CA 1
ATOM 919 C C . LYS A 1 111 ? 0.582 -7.196 9.300 1.00 90.81 111 LYS A C 1
ATOM 921 O O . LYS A 1 111 ? -0.618 -7.399 9.465 1.00 90.81 111 LYS A O 1
ATOM 926 N N . ASN A 1 112 ? 1.383 -6.836 10.297 1.00 93.25 112 ASN A N 1
ATOM 927 C CA . ASN A 1 112 ? 0.895 -6.597 11.650 1.00 93.25 112 ASN A CA 1
ATOM 928 C C . ASN A 1 112 ? -0.025 -5.374 11.693 1.00 93.25 112 ASN A C 1
ATOM 930 O O . ASN A 1 112 ? -1.045 -5.395 12.380 1.00 93.25 112 ASN A O 1
ATOM 934 N N . THR A 1 113 ? 0.310 -4.318 10.950 1.00 96.38 113 THR A N 1
ATOM 935 C CA . THR A 1 113 ? -0.538 -3.128 10.832 1.00 96.38 113 THR A CA 1
ATOM 936 C C . THR A 1 113 ? -1.851 -3.477 10.145 1.00 96.38 113 THR A C 1
ATOM 938 O O . THR A 1 113 ? -2.906 -3.238 10.722 1.00 96.38 113 THR A O 1
ATOM 941 N N . GLU A 1 114 ? -1.790 -4.142 8.995 1.00 94.19 114 GLU A N 1
ATO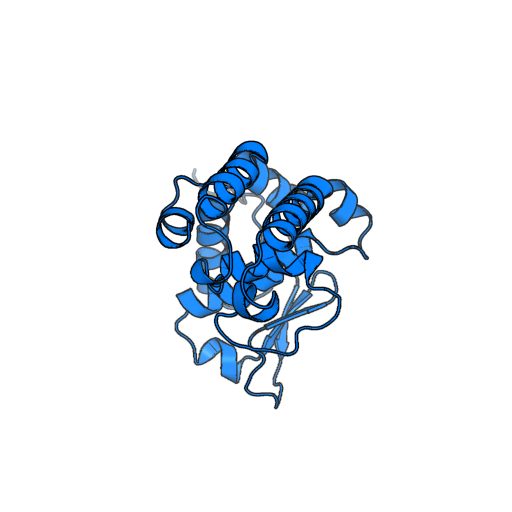M 942 C CA . GLU A 1 114 ? -2.939 -4.653 8.248 1.00 94.19 114 GLU A CA 1
ATOM 943 C C . GLU A 1 114 ? -3.875 -5.486 9.139 1.00 94.19 114 GLU A C 1
ATOM 945 O O . GLU A 1 114 ? -5.063 -5.195 9.258 1.00 94.19 114 GLU A O 1
ATOM 950 N N . ALA A 1 115 ? -3.334 -6.461 9.876 1.00 93.44 115 ALA A N 1
ATOM 951 C CA . ALA A 1 115 ? -4.112 -7.312 10.774 1.00 93.44 115 ALA A CA 1
ATOM 952 C C . ALA A 1 115 ? -4.828 -6.521 11.884 1.00 93.44 115 ALA A C 1
ATOM 954 O O . ALA A 1 115 ? -5.961 -6.845 12.254 1.00 93.44 115 ALA A O 1
ATOM 955 N N . ARG A 1 116 ? -4.184 -5.477 12.420 1.00 96.50 116 ARG A N 1
ATOM 956 C CA . ARG A 1 116 ? -4.783 -4.590 13.427 1.00 96.50 116 ARG A CA 1
ATOM 957 C C . ARG A 1 116 ? -5.900 -3.741 12.826 1.00 96.50 116 ARG A C 1
ATOM 959 O O . ARG A 1 116 ? -6.950 -3.617 13.457 1.00 96.50 116 ARG A O 1
ATOM 966 N N . LEU A 1 117 ? -5.695 -3.192 11.626 1.00 96.19 117 LEU A N 1
ATOM 967 C CA . LEU A 1 117 ? -6.725 -2.448 10.898 1.00 96.19 117 LEU A CA 1
ATOM 968 C C . LEU A 1 117 ? -7.915 -3.358 10.578 1.00 96.19 117 LEU A C 1
ATOM 970 O O . LEU A 1 117 ? -9.054 -2.979 10.835 1.00 96.19 117 LEU A O 1
ATOM 974 N N . TYR A 1 118 ? -7.657 -4.587 10.129 1.00 94.94 118 TYR A N 1
ATOM 975 C CA . TYR A 1 118 ? -8.684 -5.586 9.848 1.00 94.94 118 TYR A CA 1
ATOM 976 C C . TYR A 1 118 ? -9.514 -5.911 11.080 1.00 94.94 118 TYR A C 1
ATOM 978 O O . TYR A 1 118 ? -10.737 -5.800 11.038 1.00 94.94 118 TYR A O 1
ATOM 986 N N . SER A 1 119 ? -8.866 -6.222 12.204 1.00 94.94 119 SER A N 1
ATOM 987 C CA . SER A 1 119 ? -9.581 -6.501 13.450 1.00 94.94 119 SER A CA 1
ATOM 988 C C . SER A 1 119 ? -10.414 -5.304 13.915 1.00 94.94 119 SER A C 1
ATOM 990 O O . SER A 1 119 ? -11.543 -5.485 14.373 1.00 94.94 119 SER A O 1
ATOM 992 N N . LEU A 1 120 ? -9.887 -4.081 13.785 1.00 96.75 120 LEU A N 1
ATOM 993 C CA . LEU A 1 120 ? -10.626 -2.864 14.115 1.00 96.75 120 LEU A CA 1
ATOM 994 C C . LEU A 1 120 ? -11.869 -2.716 13.230 1.00 96.75 120 LEU A C 1
ATOM 996 O O . LEU A 1 120 ? -12.963 -2.534 13.761 1.00 96.75 120 LEU A O 1
ATOM 1000 N N . VAL A 1 121 ? -11.706 -2.792 11.908 1.00 95.19 121 VAL A N 1
ATOM 1001 C CA . VAL A 1 121 ? -12.799 -2.623 10.943 1.00 95.19 121 VAL A CA 1
ATOM 1002 C C . VAL A 1 121 ? -13.850 -3.701 11.153 1.00 95.19 121 VAL A C 1
ATOM 1004 O O . VAL A 1 121 ? -15.007 -3.368 11.377 1.00 95.19 121 VAL A O 1
ATOM 1007 N N . GLN A 1 122 ? -13.454 -4.976 11.182 1.00 93.44 122 GLN A N 1
ATOM 1008 C CA . GLN A 1 122 ? -14.364 -6.112 11.330 1.00 93.44 122 GLN A CA 1
ATOM 1009 C C . GLN A 1 122 ? -15.257 -5.987 12.574 1.00 93.44 122 GLN A C 1
ATOM 1011 O O . GLN A 1 122 ? -16.454 -6.248 12.499 1.00 93.44 122 GLN A O 1
ATOM 1016 N N . LYS A 1 123 ? -14.705 -5.534 13.708 1.00 95.75 123 LYS A N 1
ATOM 1017 C CA . LYS A 1 123 ? -15.459 -5.328 14.961 1.00 95.75 123 LYS A CA 1
ATOM 1018 C C . LYS A 1 123 ? -16.441 -4.154 14.912 1.00 95.75 123 LYS A C 1
ATOM 1020 O O . LYS A 1 123 ? -17.330 -4.066 15.759 1.00 95.75 123 LYS A O 1
ATOM 1025 N N . ASN A 1 124 ? -16.260 -3.229 13.973 1.00 97.50 124 ASN A N 1
ATOM 1026 C CA . ASN A 1 124 ? -17.020 -1.985 13.884 1.00 97.50 124 ASN A CA 1
ATOM 1027 C C . ASN A 1 124 ? -17.804 -1.843 12.574 1.00 97.50 124 ASN A C 1
ATOM 1029 O O . ASN A 1 124 ? -18.345 -0.769 12.325 1.00 97.50 124 ASN A O 1
ATOM 1033 N N . LEU A 1 125 ? -17.898 -2.890 11.751 1.00 95.81 125 LEU A N 1
ATOM 1034 C CA . LEU A 1 125 ? -18.732 -2.875 10.552 1.00 95.81 125 LEU A CA 1
ATOM 1035 C C . LEU A 1 125 ? -20.207 -2.658 10.910 1.00 95.81 125 LEU A C 1
ATOM 1037 O O . LEU A 1 125 ? -20.736 -3.275 11.835 1.00 95.81 125 LEU A O 1
ATOM 1041 N N . ILE A 1 126 ? -20.866 -1.808 10.129 1.00 96.94 126 ILE A N 1
ATOM 1042 C CA . ILE A 1 126 ? -22.330 -1.655 10.097 1.00 96.94 126 ILE A CA 1
ATOM 1043 C C . ILE A 1 126 ? -22.914 -2.043 8.731 1.00 96.94 126 ILE A C 1
ATOM 1045 O O . ILE A 1 126 ? -24.109 -2.295 8.618 1.00 96.94 126 ILE A O 1
ATOM 1049 N N . LYS A 1 127 ? -22.065 -2.125 7.699 1.00 93.81 127 LYS A N 1
ATOM 1050 C CA . LYS A 1 127 ? -22.368 -2.649 6.360 1.00 93.81 127 LYS A CA 1
ATOM 1051 C C . LYS A 1 127 ? -21.392 -3.788 6.022 1.00 93.81 127 LYS A C 1
ATOM 1053 O O . LYS A 1 127 ? -20.383 -3.938 6.713 1.00 93.81 127 LYS A O 1
ATOM 1058 N N . PRO A 1 128 ? -21.649 -4.594 4.974 1.00 91.56 128 PRO A N 1
ATOM 1059 C CA . PRO A 1 128 ? -20.740 -5.664 4.573 1.00 91.56 128 PRO A CA 1
ATOM 1060 C C . PRO A 1 128 ? -19.308 -5.174 4.331 1.00 91.56 128 PRO A C 1
ATOM 1062 O O . PRO A 1 128 ? -19.087 -4.079 3.816 1.00 91.56 128 PRO A O 1
ATOM 1065 N N . TYR A 1 129 ? -18.331 -6.024 4.642 1.00 90.56 129 TYR A N 1
ATOM 1066 C CA . TYR A 1 129 ? -16.909 -5.698 4.504 1.00 90.56 129 TYR A CA 1
ATOM 1067 C C . TYR A 1 129 ? -16.511 -5.301 3.071 1.00 90.56 129 TYR A C 1
ATOM 1069 O O . TYR A 1 129 ? -15.689 -4.410 2.871 1.00 90.56 129 TYR A O 1
ATOM 1077 N N . SER A 1 130 ? -17.136 -5.903 2.056 1.00 89.94 130 SER A N 1
ATOM 1078 C CA . SER A 1 130 ? -16.889 -5.536 0.660 1.00 89.94 130 SER A CA 1
ATOM 1079 C C . SER A 1 130 ? -17.323 -4.114 0.317 1.00 89.94 130 SER A C 1
ATOM 1081 O O . SER A 1 130 ? -16.645 -3.446 -0.464 1.00 89.94 130 SER A O 1
ATOM 1083 N N . VAL A 1 131 ? -18.394 -3.620 0.945 1.00 91.50 131 VAL A N 1
ATOM 1084 C CA . VAL A 1 131 ? -18.825 -2.222 0.820 1.00 91.50 131 VAL A CA 1
ATOM 1085 C C . VAL A 1 131 ? -17.786 -1.304 1.449 1.00 91.50 131 VAL A C 1
ATOM 1087 O O . VAL A 1 131 ? -17.409 -0.324 0.818 1.00 91.50 131 VAL A O 1
ATOM 1090 N N . PHE A 1 132 ? -17.257 -1.652 2.628 1.00 92.00 132 PHE A N 1
ATOM 1091 C CA . PHE A 1 132 ? -16.196 -0.869 3.268 1.00 92.00 132 PHE A CA 1
ATOM 1092 C C . PHE A 1 132 ? -14.970 -0.697 2.363 1.00 92.00 132 PHE A C 1
ATOM 1094 O O . PHE A 1 132 ? -14.433 0.398 2.292 1.00 92.00 132 PHE A O 1
ATOM 1101 N N . LEU A 1 133 ? -14.536 -1.741 1.656 1.00 91.06 133 LEU A N 1
ATOM 1102 C CA . LEU A 1 133 ? -13.332 -1.676 0.822 1.00 91.06 133 LEU A CA 1
ATOM 1103 C C . LEU A 1 133 ? -13.527 -1.000 -0.539 1.00 91.06 133 LEU A C 1
ATOM 1105 O O . LEU A 1 133 ? -12.555 -0.529 -1.123 1.00 91.06 133 LEU A O 1
ATOM 1109 N N . THR A 1 134 ? -14.748 -1.006 -1.078 1.00 88.69 134 THR A N 1
ATOM 1110 C CA . THR A 1 134 ? -14.973 -0.684 -2.500 1.00 88.69 134 THR A CA 1
ATOM 1111 C C . THR A 1 134 ? -16.061 0.361 -2.744 1.00 88.69 134 THR A C 1
ATOM 1113 O O . THR A 1 134 ? -16.275 0.762 -3.889 1.00 88.69 134 THR A O 1
ATOM 1116 N N . GLY A 1 135 ? -16.792 0.768 -1.703 1.00 87.81 135 GLY A N 1
ATOM 1117 C CA . GLY A 1 135 ? -17.966 1.643 -1.787 1.00 87.81 135 GLY A CA 1
ATOM 1118 C C . GLY A 1 135 ? -19.196 1.006 -2.442 1.00 87.81 135 GLY A C 1
ATOM 1119 O O . GLY A 1 135 ? -20.212 1.672 -2.627 1.00 87.81 135 GLY A O 1
ATOM 1120 N N . LYS A 1 136 ? -19.138 -0.278 -2.813 1.00 88.12 136 LYS A N 1
ATOM 1121 C CA . LYS A 1 136 ? -20.237 -1.017 -3.452 1.00 88.12 136 LYS A CA 1
ATOM 1122 C C . LYS A 1 136 ? -20.312 -2.447 -2.936 1.00 88.12 136 LYS A C 1
ATOM 1124 O O . LYS A 1 136 ? -19.338 -3.008 -2.447 1.00 88.12 136 LYS A O 1
ATOM 1129 N N . ASN A 1 137 ? -21.484 -3.062 -3.062 1.00 85.44 137 ASN A N 1
ATOM 1130 C CA . ASN A 1 137 ? -21.643 -4.461 -2.688 1.00 85.44 137 ASN A CA 1
ATOM 1131 C C . ASN A 1 137 ? -20.959 -5.352 -3.738 1.00 85.44 137 ASN A C 1
ATOM 1133 O O . ASN A 1 137 ? -21.449 -5.483 -4.860 1.00 85.44 137 ASN A O 1
ATOM 1137 N N . GLN A 1 138 ? -19.799 -5.910 -3.394 1.00 81.62 138 GLN A N 1
ATOM 1138 C CA . GLN A 1 138 ? -19.051 -6.837 -4.245 1.00 81.62 138 GLN A CA 1
ATOM 1139 C C . GLN A 1 138 ? -18.858 -8.178 -3.545 1.00 81.62 138 GLN A C 1
ATOM 1141 O O . GLN A 1 138 ? -18.751 -8.246 -2.321 1.00 81.62 138 GLN A O 1
ATOM 1146 N N . ASN A 1 139 ? -18.754 -9.242 -4.335 1.00 74.88 139 ASN A N 1
ATOM 1147 C CA . ASN A 1 139 ? -18.331 -10.541 -3.835 1.00 74.88 139 ASN A CA 1
ATOM 1148 C C . ASN A 1 139 ? -16.793 -10.575 -3.786 1.00 74.88 139 ASN A C 1
ATOM 1150 O O . ASN A 1 139 ? -16.148 -10.938 -4.769 1.00 74.88 139 ASN A O 1
ATOM 1154 N N . LEU A 1 140 ? -16.206 -10.087 -2.688 1.00 71.94 140 LEU A N 1
ATOM 1155 C CA . LEU A 1 140 ? -14.761 -10.168 -2.453 1.00 71.94 140 LEU A CA 1
ATOM 1156 C C . LEU A 1 140 ? -14.408 -11.540 -1.866 1.00 71.94 140 LEU A C 1
ATOM 1158 O O . LEU A 1 140 ? -15.101 -12.038 -0.981 1.00 71.94 140 LEU A O 1
ATOM 1162 N N . HIS A 1 141 ? -13.324 -12.143 -2.354 1.00 65.44 141 HIS A N 1
ATOM 1163 C CA . HIS A 1 141 ? -12.859 -13.460 -1.912 1.00 65.44 141 HIS A CA 1
ATOM 1164 C C . HIS A 1 141 ? -12.276 -13.429 -0.480 1.00 65.44 141 HIS A C 1
ATOM 1166 O O . HIS A 1 141 ? -12.021 -12.376 0.104 1.00 65.44 141 HIS A O 1
ATOM 1172 N N . SER A 1 142 ? -12.013 -14.617 0.070 1.00 53.09 142 SER A N 1
ATOM 1173 C CA . SER A 1 142 ? -11.499 -14.916 1.422 1.00 53.09 142 SER A CA 1
ATOM 1174 C C . SER A 1 142 ? -10.189 -14.236 1.872 1.00 53.09 142 SER A C 1
ATOM 1176 O O . SER A 1 142 ? -9.789 -14.427 3.019 1.00 53.09 142 SER A O 1
ATOM 1178 N N . SER A 1 143 ? -9.505 -13.460 1.027 1.00 63.41 143 SER A N 1
ATOM 1179 C CA . SER A 1 143 ? -8.247 -12.765 1.352 1.00 63.41 143 SER A CA 1
ATOM 1180 C C . SER A 1 143 ? -8.436 -11.366 1.939 1.00 63.41 143 SER A C 1
ATOM 1182 O O . SER A 1 143 ? -7.450 -10.672 2.145 1.00 63.41 143 SER A O 1
ATOM 1184 N N . GLY A 1 144 ? -9.671 -10.945 2.245 1.00 67.88 144 GLY A N 1
ATOM 1185 C CA . GLY A 1 144 ? -9.987 -9.568 2.650 1.00 67.88 144 GLY A CA 1
ATOM 1186 C C . GLY A 1 144 ? -9.141 -8.989 3.793 1.00 67.88 144 GLY A C 1
ATOM 1187 O O . GLY A 1 144 ? -9.055 -7.776 3.911 1.00 67.88 144 GLY A O 1
ATOM 1188 N N . LYS A 1 145 ? -8.471 -9.825 4.598 1.00 73.56 145 LYS A N 1
ATOM 1189 C CA . LYS A 1 145 ? -7.487 -9.368 5.584 1.00 73.56 145 LYS A CA 1
ATOM 1190 C C . LYS A 1 145 ? -6.341 -8.563 4.970 1.00 73.56 145 LYS A C 1
ATOM 1192 O O . LYS A 1 145 ? -5.875 -7.683 5.668 1.00 73.56 145 LYS A O 1
ATOM 1197 N N . ASP A 1 146 ? -5.903 -8.857 3.750 1.00 79.56 146 ASP A N 1
ATOM 1198 C CA . ASP A 1 146 ? -4.717 -8.244 3.133 1.00 79.56 146 ASP A CA 1
ATOM 1199 C C . ASP A 1 146 ? -5.058 -7.024 2.249 1.00 79.56 146 ASP A C 1
ATOM 1201 O O . ASP A 1 146 ? -4.196 -6.479 1.569 1.00 79.56 146 ASP A O 1
ATOM 1205 N N . GLU A 1 147 ? -6.317 -6.580 2.248 1.00 90.12 147 GLU A N 1
ATOM 1206 C CA . GLU A 1 147 ? -6.834 -5.626 1.262 1.00 90.12 147 GLU A CA 1
ATOM 1207 C C . GLU A 1 147 ? -7.096 -4.208 1.805 1.00 90.12 147 GLU A C 1
ATOM 1209 O O . GLU A 1 147 ? -7.341 -3.266 1.057 1.00 90.12 147 GLU A O 1
ATOM 1214 N N . ILE A 1 148 ? -7.066 -3.982 3.114 1.00 93.25 148 ILE A N 1
ATOM 1215 C CA . ILE A 1 148 ? -7.374 -2.666 3.689 1.00 93.25 148 ILE A CA 1
ATOM 1216 C C . ILE A 1 148 ? -6.364 -1.623 3.233 1.00 93.25 148 ILE A C 1
ATOM 1218 O O . ILE A 1 148 ? -6.756 -0.578 2.704 1.00 93.25 148 ILE A O 1
ATOM 1222 N N . LEU A 1 149 ? -5.066 -1.877 3.424 1.00 94.62 149 LEU A N 1
ATOM 1223 C CA . LEU A 1 149 ? -4.039 -0.929 2.996 1.00 94.62 149 LEU A CA 1
ATOM 1224 C C . LEU A 1 149 ? -3.995 -0.792 1.470 1.00 94.62 149 LEU A C 1
ATOM 1226 O O . LEU A 1 149 ? -3.732 0.306 0.979 1.00 94.62 149 LEU A O 1
ATOM 1230 N N . THR A 1 150 ? -4.301 -1.846 0.713 1.00 93.56 150 THR A N 1
ATOM 1231 C CA . THR A 1 150 ? -4.314 -1.805 -0.757 1.00 93.56 150 THR A CA 1
ATOM 1232 C C . THR A 1 150 ? -5.461 -0.901 -1.246 1.00 93.56 150 THR A C 1
ATOM 1234 O O . THR A 1 150 ? -5.240 -0.002 -2.067 1.00 93.56 150 THR A O 1
ATOM 1237 N N . TYR A 1 151 ? -6.676 -1.029 -0.698 1.00 92.50 151 TYR A N 1
ATOM 1238 C CA . TYR A 1 151 ? -7.819 -0.158 -1.017 1.00 92.50 151 TYR A CA 1
ATOM 1239 C C . TYR A 1 151 ? -7.694 1.255 -0.430 1.00 92.50 151 TYR A C 1
ATOM 1241 O O . TYR A 1 151 ? -8.261 2.219 -0.956 1.00 92.50 151 TYR A O 1
ATOM 1249 N N . GLN A 1 152 ? -6.888 1.440 0.615 1.00 93.25 152 GLN A N 1
ATOM 1250 C CA . GLN A 1 152 ? -6.503 2.773 1.071 1.00 93.25 152 GLN A CA 1
ATOM 1251 C C . GLN A 1 152 ? -5.685 3.513 -0.003 1.00 93.25 152 GLN A C 1
ATOM 1253 O O . GLN A 1 152 ? -5.867 4.724 -0.182 1.00 93.25 152 GLN A O 1
ATOM 1258 N N . MET A 1 153 ? -4.815 2.817 -0.750 1.00 94.94 153 MET A N 1
ATOM 1259 C CA . MET A 1 153 ? -3.953 3.456 -1.754 1.00 94.94 153 MET A CA 1
ATOM 1260 C C . MET A 1 153 ? -4.759 4.095 -2.887 1.00 94.94 153 MET A C 1
ATOM 1262 O O . MET A 1 153 ? -4.493 5.233 -3.291 1.00 94.94 153 MET A O 1
ATOM 1266 N N . ASN A 1 154 ? -5.805 3.411 -3.343 1.00 88.88 154 ASN A N 1
ATOM 1267 C CA . ASN A 1 154 ? -6.673 3.872 -4.425 1.00 88.88 154 ASN A CA 1
ATOM 1268 C C . ASN A 1 154 ? -7.922 4.641 -3.946 1.00 88.88 154 ASN A C 1
ATOM 1270 O O . ASN A 1 154 ? -8.772 4.968 -4.771 1.00 88.88 154 ASN A O 1
ATOM 1274 N N . ASN A 1 155 ? -7.976 5.012 -2.657 1.00 88.75 155 ASN A N 1
ATOM 1275 C CA . ASN A 1 155 ? -9.054 5.801 -2.048 1.00 88.75 155 ASN A CA 1
ATOM 1276 C C . ASN A 1 155 ? -10.444 5.154 -2.202 1.00 88.75 155 ASN A C 1
ATOM 1278 O O . ASN A 1 155 ? -11.421 5.842 -2.490 1.00 88.75 155 ASN A O 1
ATOM 1282 N N . SER A 1 156 ? -10.520 3.832 -2.043 1.00 90.00 156 SER A N 1
ATOM 1283 C CA . SER A 1 156 ? -11.774 3.081 -2.207 1.00 90.00 156 SER A CA 1
ATOM 1284 C C . SER A 1 156 ? -12.500 2.792 -0.891 1.00 90.00 156 SER A C 1
ATOM 1286 O O . SER A 1 156 ? -13.587 2.222 -0.917 1.00 90.00 156 SER A O 1
ATOM 1288 N N . ILE A 1 157 ? -11.926 3.193 0.249 1.00 93.06 157 ILE A N 1
ATOM 1289 C CA . ILE A 1 157 ? -12.535 2.958 1.560 1.00 93.06 157 ILE A CA 1
ATOM 1290 C C . ILE A 1 157 ? -13.791 3.819 1.747 1.00 93.06 157 ILE A C 1
ATOM 1292 O O . ILE A 1 157 ? -13.729 5.049 1.697 1.00 93.06 157 ILE A O 1
ATOM 1296 N N . ASP A 1 158 ? -14.913 3.170 2.049 1.00 94.50 158 ASP A N 1
ATOM 1297 C CA . ASP A 1 158 ? -16.165 3.802 2.458 1.00 94.50 158 ASP A CA 1
ATOM 1298 C C . ASP A 1 158 ? -16.268 3.857 3.988 1.00 94.50 158 ASP A C 1
ATOM 1300 O O . ASP A 1 158 ? -16.664 2.899 4.659 1.00 94.50 158 ASP A O 1
ATOM 1304 N N . TRP A 1 159 ? -15.953 5.023 4.553 1.00 94.19 159 TRP A N 1
ATOM 1305 C CA . TRP A 1 159 ? -16.055 5.266 5.993 1.00 94.19 159 TRP A CA 1
ATOM 1306 C C . TRP A 1 159 ? -17.495 5.224 6.527 1.00 94.19 159 TRP A C 1
ATOM 1308 O O . TRP A 1 159 ? -17.676 5.048 7.729 1.00 94.19 159 TRP A O 1
ATOM 1318 N N . SER A 1 160 ? -18.520 5.305 5.667 1.00 95.06 160 SER A N 1
ATOM 1319 C CA . SER A 1 160 ? -19.925 5.137 6.068 1.00 95.06 160 SER A CA 1
ATOM 1320 C C . SER A 1 160 ? -20.311 3.678 6.347 1.00 95.06 160 SER A C 1
ATOM 1322 O O . SER A 1 160 ? -21.440 3.399 6.753 1.00 95.06 160 SER A O 1
ATOM 1324 N N . ALA A 1 161 ? -19.405 2.727 6.095 1.00 95.81 161 ALA A N 1
ATOM 1325 C CA . ALA A 1 161 ? -19.621 1.301 6.327 1.00 95.81 161 ALA A CA 1
ATOM 1326 C C . ALA A 1 161 ? -19.212 0.831 7.735 1.00 95.81 161 ALA A C 1
ATOM 1328 O O . ALA A 1 161 ? -19.434 -0.335 8.078 1.00 95.81 161 ALA A O 1
ATOM 1329 N N . VAL A 1 162 ? -18.647 1.718 8.561 1.00 96.81 162 VAL A N 1
ATOM 1330 C CA . VAL A 1 162 ? -18.217 1.437 9.939 1.00 96.81 162 VAL A CA 1
ATOM 1331 C C . VAL A 1 162 ? -18.864 2.396 10.941 1.00 96.81 162 VAL A C 1
ATOM 1333 O O . VAL A 1 162 ? -19.349 3.463 10.574 1.00 96.81 162 VAL A O 1
ATOM 1336 N N . LYS A 1 163 ? -18.871 2.017 12.223 1.00 97.94 163 LYS A N 1
ATOM 1337 C CA . LYS A 1 163 ? -19.347 2.863 13.328 1.00 97.94 163 LYS A CA 1
ATOM 1338 C C . LYS A 1 163 ? -18.555 4.171 13.413 1.00 97.94 163 LYS A C 1
ATOM 1340 O O . LYS A 1 163 ? -17.342 4.183 13.180 1.00 97.94 163 LYS A O 1
ATOM 1345 N N . GLU A 1 164 ? -19.222 5.235 13.849 1.00 96.56 164 GLU A N 1
ATOM 1346 C CA . GLU A 1 164 ? -18.584 6.504 14.210 1.00 96.56 164 GLU A CA 1
ATOM 1347 C C . GLU A 1 164 ? -17.442 6.287 15.226 1.00 96.56 164 GLU A C 1
ATOM 1349 O O . GLU A 1 164 ? -17.484 5.368 16.050 1.00 96.56 164 GLU A O 1
ATOM 1354 N N . GLY A 1 165 ? -16.366 7.073 15.129 1.00 96.25 165 GLY A N 1
ATOM 1355 C CA . GLY A 1 165 ? -15.168 6.901 15.960 1.00 96.25 165 GLY A CA 1
ATOM 1356 C C . GLY A 1 165 ? -14.180 5.831 15.462 1.00 96.25 165 GLY A C 1
ATOM 1357 O O . GLY A 1 165 ? -13.068 5.708 15.989 1.00 96.25 165 GLY A O 1
ATOM 1358 N N . THR A 1 166 ? -14.557 5.004 14.475 1.00 97.00 166 THR A N 1
ATOM 1359 C CA . THR A 1 166 ? -13.672 3.953 13.929 1.00 97.00 166 THR A CA 1
ATOM 1360 C C . THR A 1 166 ? -12.535 4.547 13.108 1.00 97.00 166 THR A C 1
ATOM 1362 O O . THR A 1 166 ? -11.404 4.065 13.192 1.00 97.00 166 THR A O 1
ATOM 1365 N N . LYS A 1 167 ? -12.810 5.611 12.348 1.00 96.38 167 LYS A N 1
ATOM 1366 C CA . LYS A 1 167 ? -11.828 6.283 11.492 1.00 96.38 167 LYS A CA 1
ATOM 1367 C C . LYS A 1 167 ? -10.677 6.868 12.313 1.00 96.38 167 LYS A C 1
ATOM 1369 O O . LYS A 1 167 ? -9.511 6.688 11.980 1.00 96.38 167 LYS A O 1
ATOM 1374 N N . GLU A 1 168 ? -10.978 7.472 13.453 1.00 97.31 168 GLU A N 1
ATOM 1375 C CA . GLU A 1 168 ? -9.995 8.051 14.364 1.00 97.31 168 GLU A CA 1
ATOM 1376 C C . GLU A 1 168 ? -9.083 6.958 14.927 1.00 97.31 168 GLU A C 1
ATOM 1378 O O . GLU A 1 168 ? -7.858 7.087 14.897 1.00 97.31 168 GLU A O 1
ATOM 1383 N N . LYS A 1 169 ? -9.660 5.836 15.375 1.00 98.19 169 LYS A N 1
ATOM 1384 C CA . LYS A 1 169 ? -8.901 4.667 15.852 1.00 98.19 169 LYS A CA 1
ATOM 1385 C C . LYS A 1 169 ? -8.035 4.063 14.748 1.00 98.19 169 LYS A C 1
ATOM 1387 O O . LYS A 1 169 ? -6.895 3.684 15.008 1.00 98.19 169 LYS A O 1
ATOM 1392 N N . TYR A 1 170 ? -8.547 4.013 13.523 1.00 97.50 170 TYR A N 1
ATOM 1393 C CA . TYR A 1 170 ? -7.813 3.545 12.354 1.00 97.50 170 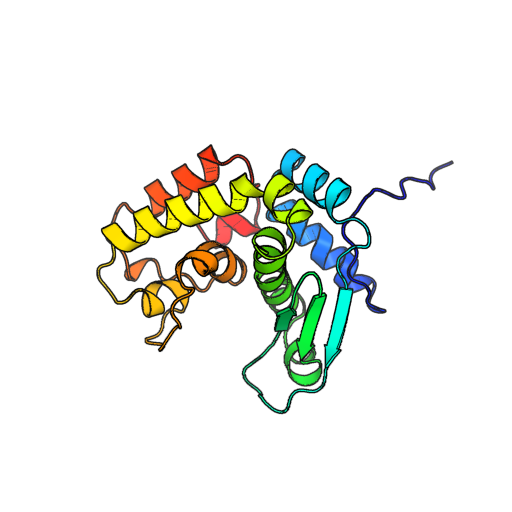TYR A CA 1
ATOM 1394 C C . TYR A 1 170 ? -6.577 4.417 12.103 1.00 97.50 170 TYR A C 1
ATOM 1396 O O . TYR A 1 170 ? -5.460 3.909 12.008 1.00 97.50 170 TYR A O 1
ATOM 1404 N N . ILE A 1 171 ? -6.748 5.741 12.113 1.00 97.38 171 ILE A N 1
ATOM 1405 C CA . ILE A 1 171 ? -5.649 6.705 11.977 1.00 97.38 171 ILE A CA 1
ATOM 1406 C C . ILE A 1 171 ? -4.633 6.547 13.112 1.00 97.38 171 ILE A C 1
ATOM 1408 O O . ILE A 1 171 ? -3.430 6.631 12.870 1.00 97.38 171 ILE A O 1
ATOM 1412 N N . GLN A 1 172 ? -5.075 6.284 14.345 1.00 98.31 172 GLN A N 1
ATOM 1413 C CA . GLN A 1 172 ? -4.156 6.023 15.458 1.00 98.31 172 GLN A CA 1
ATOM 1414 C C . GLN A 1 172 ? -3.323 4.754 15.244 1.00 98.31 172 GLN A C 1
ATOM 1416 O O . GLN 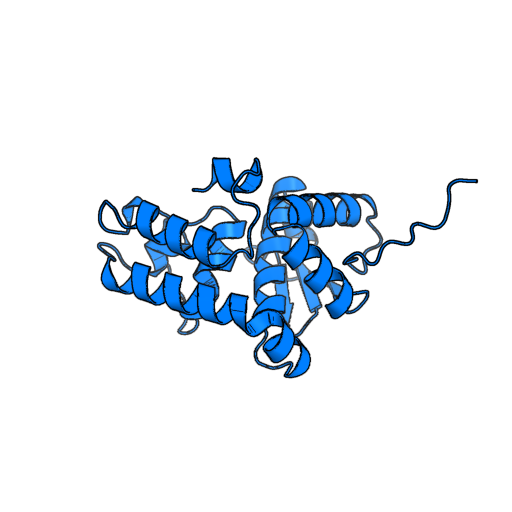A 1 172 ? -2.129 4.768 15.536 1.00 98.31 172 GLN A O 1
ATOM 1421 N N . ILE A 1 173 ? -3.895 3.685 14.678 1.00 98.19 173 ILE A N 1
ATOM 1422 C CA . ILE A 1 173 ? -3.126 2.485 14.307 1.00 98.19 173 ILE A CA 1
ATOM 1423 C C . ILE A 1 173 ? -2.063 2.841 13.260 1.00 98.19 173 ILE A C 1
ATOM 1425 O O . ILE A 1 173 ? -0.898 2.475 13.436 1.00 98.19 173 ILE A O 1
ATOM 1429 N N . LEU A 1 174 ? -2.425 3.608 12.224 1.00 97.56 174 LEU A N 1
ATOM 1430 C CA . LEU A 1 174 ? -1.463 4.073 11.221 1.00 97.56 174 LEU A CA 1
ATOM 1431 C C . LEU A 1 174 ? -0.346 4.918 11.853 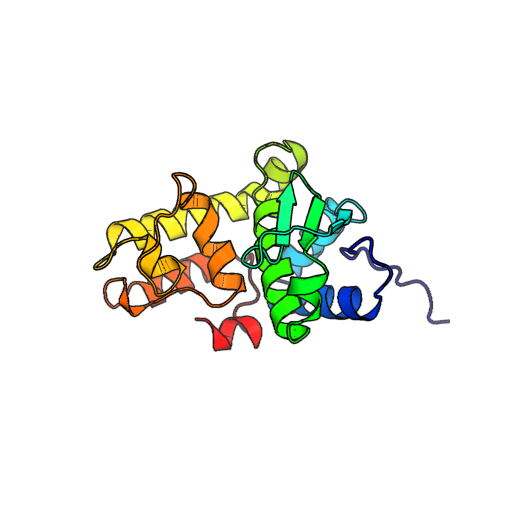1.00 97.56 174 LEU A C 1
ATOM 1433 O O . LEU A 1 174 ? 0.826 4.692 11.556 1.00 97.56 174 LEU A O 1
ATOM 1437 N N . LYS A 1 175 ? -0.671 5.844 12.766 1.00 97.56 175 LYS A N 1
ATOM 1438 C CA . LYS A 1 175 ? 0.320 6.669 13.486 1.00 97.56 175 LYS A CA 1
ATOM 1439 C C . LYS A 1 175 ? 1.277 5.809 14.307 1.00 97.56 175 LYS A C 1
ATOM 1441 O O . LYS A 1 175 ? 2.492 5.964 14.210 1.00 97.56 175 LYS A O 1
ATOM 1446 N N . GLN A 1 176 ? 0.735 4.876 15.086 1.00 98.06 176 GLN A N 1
ATOM 1447 C CA . GLN A 1 176 ? 1.515 3.981 15.943 1.00 98.06 176 GLN A CA 1
ATOM 1448 C C . GLN A 1 176 ? 2.432 3.049 15.149 1.00 98.06 176 GLN A C 1
ATOM 1450 O O . GLN A 1 176 ? 3.477 2.657 15.661 1.00 98.06 176 GLN A O 1
ATOM 1455 N N . SER A 1 177 ? 2.061 2.709 13.912 1.00 97.50 177 SER A N 1
ATOM 1456 C CA . SER A 1 177 ? 2.885 1.875 13.036 1.00 97.50 177 SER A CA 1
ATOM 1457 C C . SER A 1 177 ? 4.220 2.538 12.671 1.00 97.50 177 SER A C 1
ATOM 1459 O O . SER A 1 177 ? 5.204 1.843 12.444 1.00 97.50 177 SER A O 1
ATOM 1461 N N . LYS A 1 178 ? 4.272 3.882 12.625 1.00 97.12 178 LYS A N 1
ATOM 1462 C CA . LYS A 1 178 ? 5.419 4.683 12.147 1.00 97.12 178 LYS A CA 1
ATOM 1463 C C . LYS A 1 178 ? 5.861 4.368 10.703 1.00 97.12 178 LYS A C 1
ATOM 1465 O O . LYS A 1 178 ? 6.911 4.845 10.269 1.00 97.12 178 LYS A O 1
ATOM 1470 N N . LEU A 1 179 ? 5.064 3.608 9.946 1.00 97.81 179 LEU A N 1
ATOM 1471 C CA . LEU A 1 179 ? 5.387 3.195 8.573 1.00 97.81 179 LEU A CA 1
ATOM 1472 C C . LEU A 1 179 ? 5.021 4.272 7.548 1.00 97.81 179 LEU A C 1
ATOM 1474 O O . LEU A 1 179 ? 5.622 4.338 6.482 1.00 97.81 179 LEU A O 1
ATOM 1478 N N . PHE A 1 180 ? 4.044 5.123 7.871 1.00 98.00 180 PHE A N 1
ATOM 1479 C CA . PHE A 1 180 ? 3.410 6.032 6.918 1.00 98.00 180 PHE A CA 1
ATOM 1480 C C . PHE A 1 180 ? 3.715 7.505 7.200 1.00 98.00 180 PHE A C 1
ATOM 1482 O O . PHE A 1 180 ? 3.795 7.935 8.352 1.00 98.00 180 PHE A O 1
ATOM 1489 N N . ASN A 1 181 ? 3.825 8.301 6.137 1.00 97.31 181 ASN A N 1
ATOM 1490 C CA . ASN A 1 181 ? 3.992 9.751 6.204 1.00 97.31 181 ASN A CA 1
ATOM 1491 C C . ASN A 1 181 ? 2.626 10.452 6.246 1.00 97.31 181 ASN A C 1
ATOM 1493 O O . ASN A 1 181 ? 2.201 11.095 5.290 1.00 97.31 181 ASN A O 1
ATOM 1497 N N . LEU A 1 182 ? 1.918 10.330 7.369 1.00 96.62 182 LEU A N 1
ATOM 1498 C CA . LEU A 1 182 ? 0.522 10.778 7.494 1.00 96.62 182 LEU A CA 1
ATOM 1499 C C . LEU A 1 182 ? 0.311 12.297 7.361 1.00 96.62 182 LEU A C 1
ATOM 1501 O O . LEU A 1 182 ? -0.823 12.747 7.223 1.00 96.62 182 LEU A O 1
ATOM 1505 N N . ASN A 1 183 ? 1.387 13.086 7.370 1.00 95.44 183 ASN A N 1
ATOM 1506 C CA . ASN A 1 183 ? 1.332 14.534 7.163 1.00 95.44 183 ASN A CA 1
ATOM 1507 C C . ASN A 1 183 ? 1.334 14.929 5.674 1.00 95.44 183 ASN A C 1
ATOM 1509 O O . ASN A 1 183 ? 1.158 16.110 5.353 1.00 95.44 183 ASN A O 1
ATOM 1513 N N . SER A 1 184 ? 1.542 13.972 4.765 1.00 96.62 184 SER A N 1
ATOM 1514 C CA . SER A 1 184 ? 1.619 14.226 3.330 1.00 96.62 184 SER A CA 1
ATOM 1515 C C . SER A 1 184 ? 0.259 14.564 2.712 1.00 96.62 184 SER A C 1
ATOM 1517 O O . SER A 1 184 ? -0.808 14.232 3.236 1.00 96.62 184 SER A O 1
ATOM 1519 N N . ASN A 1 185 ? 0.295 15.194 1.536 1.00 93.62 185 ASN A N 1
ATOM 1520 C CA . ASN A 1 185 ? -0.910 15.475 0.752 1.00 93.62 185 ASN A CA 1
ATOM 1521 C C . ASN A 1 185 ? -1.644 14.196 0.327 1.00 93.62 185 ASN A C 1
ATOM 1523 O O . ASN A 1 185 ? -2.860 14.227 0.142 1.00 93.62 185 ASN A O 1
ATOM 1527 N N . PHE A 1 186 ? -0.927 13.078 0.182 1.00 95.56 186 PHE A N 1
ATOM 1528 C CA . PHE A 1 186 ? -1.522 11.781 -0.119 1.00 95.56 186 PHE A CA 1
ATOM 1529 C C . PHE A 1 186 ? -2.493 11.338 0.977 1.00 95.56 186 PHE A C 1
ATOM 1531 O O . PHE A 1 186 ? -3.627 10.965 0.665 1.00 95.56 186 PHE A O 1
ATOM 1538 N N . TRP A 1 187 ? -2.062 11.405 2.241 1.00 95.25 187 TRP A N 1
ATOM 1539 C CA . TRP A 1 187 ? -2.852 10.958 3.386 1.00 95.25 187 TRP A CA 1
ATOM 1540 C C . TRP A 1 187 ? -3.936 11.963 3.768 1.00 95.25 187 TRP A C 1
ATOM 1542 O O . TRP A 1 187 ? -5.079 11.555 3.934 1.00 95.25 187 TRP A O 1
ATOM 1552 N N . LYS A 1 188 ? -3.647 13.271 3.770 1.00 92.31 188 LYS A N 1
ATOM 1553 C CA . LYS A 1 188 ? -4.642 14.329 4.062 1.00 92.31 188 LYS A CA 1
ATOM 1554 C C . LYS A 1 188 ? -5.918 14.259 3.213 1.00 92.31 188 LYS A C 1
ATOM 1556 O O . LYS A 1 188 ? -6.949 14.771 3.619 1.00 92.31 188 LYS A O 1
ATOM 1561 N N . LYS A 1 189 ? -5.843 13.666 2.018 1.00 90.44 189 LYS A N 1
ATOM 1562 C CA . LYS A 1 189 ? -6.987 13.493 1.109 1.00 90.44 189 LYS A CA 1
ATOM 1563 C C . LYS A 1 189 ? -7.797 12.214 1.355 1.00 90.44 189 LYS A C 1
ATOM 1565 O O . LYS A 1 189 ? -8.836 12.050 0.727 1.00 90.44 189 LYS A O 1
ATOM 1570 N N . ARG A 1 190 ? -7.299 11.289 2.179 1.00 90.00 190 ARG A N 1
ATOM 1571 C CA . ARG A 1 190 ? -7.824 9.918 2.315 1.00 90.00 190 ARG A CA 1
ATOM 1572 C C . ARG A 1 190 ? -8.256 9.545 3.731 1.00 90.00 190 ARG A C 1
ATOM 1574 O O . ARG A 1 190 ? -9.065 8.631 3.897 1.00 90.00 190 ARG A O 1
ATOM 1581 N N . ILE A 1 191 ? -7.679 10.200 4.737 1.00 87.25 191 ILE A N 1
ATOM 1582 C CA . ILE A 1 191 ? -7.978 9.994 6.158 1.00 87.25 191 ILE A CA 1
ATOM 1583 C C . ILE A 1 191 ? -8.530 11.261 6.788 1.00 87.25 191 ILE A C 1
ATOM 1585 O O . ILE A 1 191 ? -8.399 12.344 6.192 1.00 87.25 191 ILE A O 1
#

Secondary structure (DSSP, 8-state):
------------S-S-HHHHHHHHHHHHHHB-HHHHHHHHHHHTT--EEEEE--S-TT--EEEETTEEEEEHHHHHTS-HHHHHHHHHHHHHHHHH-TT-HHHHHHSHHHHHHHHHHHHHHHHHBSS-HHHHHHSS-----TTGGG-HHHHHHTT---GGGB-TTHHHHHHHHHHHH--B-TTSHHHHTT-

pLDDT: mean 87.29, std 12.76, range [33.69, 98.31]

Organism: NCBI:txid1852826